Protein AF-A0A7R9MSM3-F1 (afdb_monomer)

Foldseek 3Di:
DCLADQVNLQVVLVCCLVPPVVCNQVSLVVHDRYDLVVSLVVCVVSLNLVSSLSSCVSVVVLLSNLVSCCPRVVDLVVLVVSCVVNLELNSLQVSLVSCLVVLVLLSSLVSNLSSLDCPCLVSSLVSCVVVVVLVSNLVSLVSNCVVDQDQVSLQSNLLSCLSVVVVVVNLVSLVDDHSYPLVVSLVVCVVVVSLVSNLSSCVSVVVVVVNVVSCVSVVPDD

Nearest PDB structures (foldseek):
  6sct-assembly1_B  TM=9.648E-01  e=1.043E-17  Sus scrofa
  6yai-assembly1_L  TM=9.436E-01  e=1.843E-17  Sus scrofa
  6yai-assembly1_B  TM=9.418E-01  e=3.308E-16  Sus scrofa
  3iyv-assembly1_A  TM=7.589E-01  e=9.454E-16  Bos taurus
  4g2v-assembly1_A  TM=3.357E-01  e=1.657E-02  Mus musculus

Organism: NCBI:txid334625

pLDDT: mean 88.21, std 7.02, range [46.53, 94.81]

Radius of gyration: 25.52 Å; Cα contacts (8 Å, |Δi|>4): 274; chains: 1; bounding box: 57×22×84 Å

Sequence (222 aa):
VFSDHRNLQNLLILTAIKADRTRVMEYINRLDNYDAPDIANIAIGSELFEEAFAIFKKFEVNTSAIQVLIEHIKNLDRAYEFAERCNEPAVWSQLAKAQLSDNLVKESIDSFIKAGDPSAYMDVVATSHKTGSWEDLVRYLQMARKKAREAYIESELIYAYAKTNRYADLEEFISNPNHADISKIGDRCFDNGLYEPARILYNNVANYGRLAITLVHLTEFQ

Secondary structure (DSSP, 8-state):
-GGG-HHHHHHHHHHHHHH-GGGHHHHHHH--SS-HHHHHHHHHHTT-HHHHHHHHHHTT-HHHHHHHIIIII--HHHHHHHHHHH--HHHHHHHHHHHHHTT-HHHHHHHHHHHT--TTHHHHHHHHHHHT-HHHHHHHHHHHHHH---HHHHHHHHHHHHHTT-HHHHHHHHHS-----HHHHHHHHHHTT-HHHHHHHHHHHT-HHHHHHHHHHHT---

Mean predicted aligned error: 7.42 Å

InterPro domains:
  IPR000547 Clathrin, heavy chain/VPS, 7-fold repeat [PS50236] (1-108)
  IPR000547 Clathrin, heavy chain/VPS, 7-fold repeat [PS50236] (112-222)
  IPR000547 Clathrin, heavy chain/VPS, 7-fold repeat [SM00299] (1-108)
  IPR000547 Clathrin, heavy chain/VPS, 7-fold repeat [SM00299] (112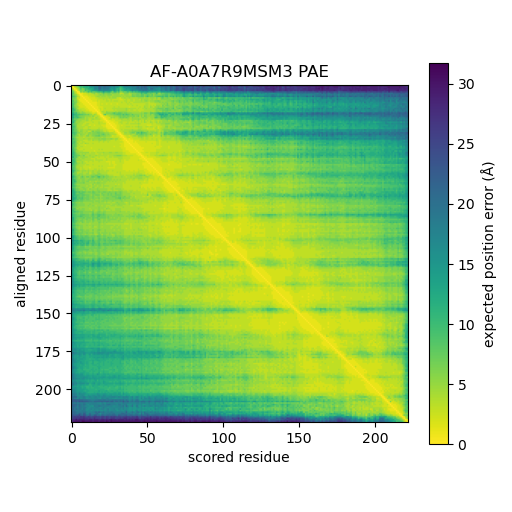-222)
  IPR011990 Tetratricopeptide-like helical domain superfamily [G3DSA:1.25.40.10] (22-167)
  IPR011990 Tetratricopeptide-like helical domain superfamily [G3DSA:1.25.40.10] (168-222)
  IPR016024 Armadillo-type fold [SSF48371] (21-164)
  IPR016024 Armadillo-type fold [SSF48371] (167-222)
  IPR055358 Clathrin heavy-chain repeat [PF00637] (4-102)
  IPR055358 Clathrin heavy-chain repeat [PF00637] (113-221)

Structure (mmCIF, N/CA/C/O backbone):
data_AF-A0A7R9MSM3-F1
#
_entry.id   AF-A0A7R9MSM3-F1
#
loop_
_atom_site.group_PDB
_atom_site.id
_atom_site.type_symbol
_atom_site.label_atom_id
_atom_site.label_alt_id
_atom_site.label_comp_id
_atom_site.label_asym_id
_atom_site.label_entity_id
_atom_site.label_seq_id
_atom_site.pdbx_PDB_ins_code
_atom_site.Cartn_x
_atom_site.Cartn_y
_atom_site.Cartn_z
_atom_site.occupancy
_atom_site.B_iso_or_equiv
_atom_site.auth_seq_id
_atom_site.auth_comp_id
_atom_site.auth_asym_id
_atom_site.auth_atom_id
_atom_site.pdbx_PDB_model_num
ATOM 1 N N . VAL A 1 1 ? -15.366 -0.005 45.409 1.00 53.34 1 VAL A N 1
ATOM 2 C CA . VAL A 1 1 ? -15.631 -1.455 45.599 1.00 53.34 1 VAL A CA 1
ATOM 3 C C . VAL A 1 1 ? -16.304 -2.083 44.377 1.00 53.34 1 VAL A C 1
ATOM 5 O O . VAL A 1 1 ? -15.687 -2.945 43.782 1.00 53.34 1 VAL A O 1
ATOM 8 N N . PHE A 1 2 ? -17.495 -1.654 43.917 1.00 51.81 2 PHE A N 1
ATOM 9 C CA . PHE A 1 2 ? -18.060 -2.139 42.629 1.00 51.81 2 PHE A CA 1
ATOM 10 C C . PHE A 1 2 ? -17.289 -1.644 41.392 1.00 51.81 2 PHE A C 1
ATOM 12 O O . PHE A 1 2 ? -17.166 -2.353 40.399 1.00 51.81 2 PHE A O 1
ATOM 19 N N . SER A 1 3 ? -16.742 -0.434 41.480 1.00 55.50 3 SER A N 1
ATOM 20 C CA . SER A 1 3 ? -15.938 0.238 40.455 1.00 55.50 3 SER A CA 1
ATOM 21 C C . SER A 1 3 ? -14.575 -0.408 40.187 1.00 55.50 3 SER A C 1
ATOM 23 O O . SER A 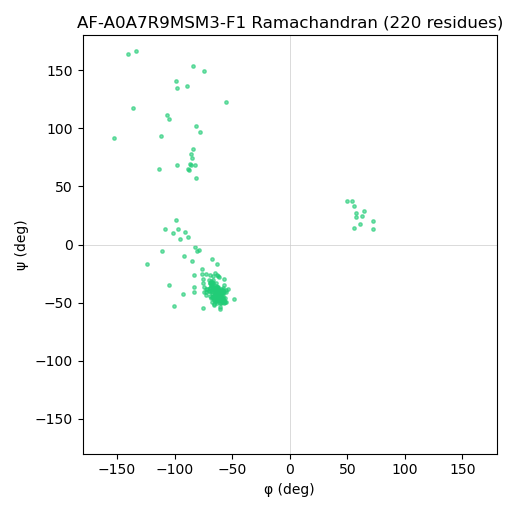1 3 ? -13.954 -0.084 39.185 1.00 55.50 3 SER A O 1
ATOM 25 N N . ASP A 1 4 ? -14.114 -1.336 41.030 1.00 60.72 4 ASP A N 1
ATOM 26 C CA . ASP A 1 4 ? -12.718 -1.803 41.000 1.00 60.72 4 ASP A CA 1
ATOM 27 C C . ASP A 1 4 ? -12.575 -3.254 40.509 1.00 60.72 4 ASP A C 1
ATOM 29 O O . ASP A 1 4 ? -11.462 -3.742 40.322 1.00 60.72 4 ASP A O 1
ATOM 33 N N . HIS A 1 5 ? -13.688 -3.963 40.280 1.00 76.31 5 HIS A N 1
ATOM 34 C CA . HIS A 1 5 ? -13.669 -5.379 39.913 1.00 76.31 5 HIS A CA 1
ATOM 35 C C . HIS A 1 5 ? -13.960 -5.611 38.429 1.00 76.31 5 HIS A C 1
ATOM 37 O O . HIS A 1 5 ? -15.112 -5.568 37.990 1.00 76.31 5 HIS A O 1
ATOM 43 N N . ARG A 1 6 ? -12.908 -5.985 37.693 1.00 80.56 6 ARG A N 1
ATOM 44 C CA . ARG A 1 6 ? -12.934 -6.293 36.255 1.00 80.56 6 ARG A CA 1
ATOM 45 C C . ARG A 1 6 ? -14.044 -7.247 35.831 1.00 80.56 6 ARG A C 1
ATOM 47 O O . ARG A 1 6 ? -14.799 -6.958 34.910 1.00 80.56 6 ARG A O 1
ATOM 54 N N . ASN A 1 7 ? -14.221 -8.344 36.562 1.00 83.50 7 ASN A N 1
ATOM 55 C CA . ASN A 1 7 ? -15.234 -9.346 36.227 1.00 83.50 7 ASN A CA 1
ATOM 56 C C . ASN A 1 7 ? -16.667 -8.803 36.321 1.00 83.50 7 ASN A C 1
ATOM 58 O O . ASN A 1 7 ? -17.508 -9.183 35.513 1.00 83.50 7 ASN A O 1
ATOM 62 N N . LEU A 1 8 ? -16.952 -7.909 37.276 1.00 82.94 8 LEU A N 1
ATOM 63 C CA . LEU A 1 8 ? -18.285 -7.320 37.432 1.00 82.94 8 LEU A CA 1
ATOM 64 C C . LEU A 1 8 ? -18.579 -6.306 36.322 1.00 82.94 8 LEU A C 1
ATOM 66 O O . LEU A 1 8 ? -19.694 -6.289 35.803 1.00 82.94 8 LEU A O 1
ATOM 70 N N . GLN A 1 9 ? -17.580 -5.513 35.919 1.00 81.56 9 GLN A N 1
ATOM 71 C CA . GLN A 1 9 ? -17.713 -4.594 34.784 1.00 81.56 9 GLN A CA 1
ATOM 72 C C . GLN A 1 9 ? -17.914 -5.354 33.470 1.00 81.56 9 GLN A C 1
ATOM 74 O O . GLN A 1 9 ? -18.831 -5.026 32.718 1.00 81.56 9 GLN A O 1
ATOM 79 N N . ASN A 1 10 ? -17.142 -6.426 33.246 1.00 85.25 10 ASN A N 1
ATOM 80 C CA . ASN A 1 10 ? -17.336 -7.319 32.104 1.00 85.25 10 ASN A CA 1
ATOM 81 C C . ASN A 1 10 ? -18.773 -7.851 32.070 1.00 85.25 10 ASN A C 1
ATOM 83 O O . ASN A 1 10 ? -19.446 -7.765 31.048 1.00 85.25 10 ASN A O 1
ATOM 87 N N . LEU A 1 11 ? -19.276 -8.360 33.197 1.00 86.38 11 LEU A N 1
ATOM 88 C CA . LEU A 1 11 ? -20.614 -8.944 33.263 1.00 86.38 11 LEU A CA 1
ATOM 89 C C . LEU A 1 11 ? -21.715 -7.911 32.988 1.00 86.38 11 LEU A C 1
ATOM 91 O O . LEU A 1 11 ? -22.695 -8.234 32.316 1.00 86.38 11 LEU A O 1
ATOM 95 N N . LEU A 1 12 ? -21.546 -6.672 33.462 1.00 85.62 12 LEU A N 1
ATOM 96 C CA . LEU A 1 12 ? -22.484 -5.578 33.210 1.00 85.62 12 LEU A CA 1
ATOM 97 C C . LEU A 1 12 ? -22.568 -5.253 31.713 1.00 85.62 12 LEU A C 1
ATOM 99 O O . LEU A 1 12 ? -23.667 -5.205 31.160 1.00 85.62 12 LEU A O 1
ATOM 103 N N . ILE A 1 13 ? -21.416 -5.095 31.053 1.00 84.56 13 ILE A N 1
ATOM 104 C CA . ILE A 1 13 ? -21.354 -4.793 29.618 1.00 84.56 13 ILE A CA 1
ATOM 105 C C . ILE A 1 13 ? -21.917 -5.964 28.806 1.00 84.56 13 ILE A C 1
ATOM 107 O O . ILE A 1 13 ? -22.754 -5.757 27.935 1.00 84.56 13 ILE A O 1
ATOM 111 N N . LEU A 1 14 ? -21.545 -7.205 29.131 1.00 86.69 14 LEU A N 1
ATOM 112 C CA . LEU A 1 14 ? -22.055 -8.399 28.445 1.00 86.69 14 LEU A CA 1
ATOM 113 C C . LEU A 1 14 ? -23.571 -8.563 28.593 1.00 86.69 14 LEU A C 1
ATOM 115 O O . LEU A 1 14 ? -24.253 -8.964 27.648 1.00 86.69 14 LEU A O 1
ATOM 119 N N . THR A 1 15 ? -24.107 -8.249 29.771 1.00 86.25 15 THR A N 1
ATOM 120 C CA . THR A 1 15 ? -25.554 -8.277 30.011 1.00 86.25 15 THR A CA 1
ATOM 121 C C . THR A 1 15 ? -26.246 -7.184 29.205 1.00 86.25 15 THR A C 1
ATOM 123 O O . THR A 1 15 ? -27.266 -7.459 28.579 1.00 86.25 15 THR A O 1
ATOM 126 N N . ALA A 1 16 ? -25.672 -5.979 29.151 1.00 86.44 16 ALA A N 1
ATOM 127 C CA . ALA A 1 16 ? -26.192 -4.891 28.330 1.00 86.44 16 ALA A CA 1
ATOM 128 C C . ALA A 1 16 ? -26.185 -5.252 26.835 1.00 86.44 16 ALA A C 1
ATOM 130 O O . ALA A 1 16 ? -27.210 -5.111 26.182 1.00 86.44 16 ALA A O 1
ATOM 131 N N . ILE A 1 17 ? -25.101 -5.835 26.311 1.00 86.75 17 ILE A N 1
ATOM 132 C CA . ILE A 1 17 ? -25.017 -6.282 24.907 1.00 86.75 17 ILE A CA 1
ATOM 133 C C . ILE A 1 17 ? -26.165 -7.242 24.551 1.00 86.75 17 ILE A C 1
ATOM 135 O O . ILE A 1 17 ? -26.740 -7.152 23.464 1.00 86.75 17 ILE A O 1
ATOM 139 N N . LYS A 1 18 ? -26.531 -8.143 25.473 1.00 84.88 18 LYS A N 1
ATOM 140 C CA . LYS A 1 18 ? -27.599 -9.131 25.256 1.00 84.88 18 LYS A CA 1
ATOM 141 C C . LYS A 1 18 ? -29.011 -8.599 25.511 1.00 84.88 18 LYS A C 1
ATOM 143 O O . LYS A 1 18 ? -29.932 -9.031 24.824 1.00 84.88 18 LYS A O 1
ATOM 148 N N . ALA A 1 19 ? -29.197 -7.734 26.506 1.00 84.75 19 ALA A N 1
ATOM 149 C CA . ALA A 1 19 ? -30.520 -7.334 26.992 1.00 84.75 19 ALA A CA 1
ATOM 150 C C . ALA A 1 19 ? -30.948 -5.924 26.555 1.00 84.75 19 ALA A C 1
ATOM 152 O O . ALA A 1 19 ? -32.132 -5.702 26.319 1.00 84.75 19 ALA A O 1
ATOM 153 N N . ASP A 1 20 ? -30.013 -4.976 26.452 1.00 84.00 20 ASP A N 1
ATOM 154 C CA . ASP A 1 20 ? -30.289 -3.580 26.103 1.00 84.00 20 ASP A CA 1
ATOM 155 C C . ASP A 1 20 ? -29.080 -2.927 25.410 1.00 84.00 20 ASP A C 1
ATOM 157 O O . ASP A 1 20 ? -28.198 -2.335 26.043 1.00 84.00 20 ASP A O 1
ATOM 161 N N . ARG A 1 21 ? -29.073 -3.013 24.074 1.00 84.56 21 ARG A N 1
ATOM 162 C CA . ARG A 1 21 ? -27.999 -2.492 23.214 1.00 84.56 21 ARG A CA 1
ATOM 163 C C . ARG A 1 21 ? -27.808 -0.977 23.342 1.00 84.56 21 ARG A C 1
ATOM 165 O O . ARG A 1 21 ? -26.696 -0.494 23.180 1.00 84.56 21 ARG A O 1
ATOM 172 N N . THR A 1 22 ? -28.854 -0.223 23.689 1.00 84.81 22 THR A N 1
ATOM 173 C CA . THR A 1 22 ? -28.805 1.252 23.710 1.00 84.81 22 THR A CA 1
ATOM 174 C C . THR A 1 22 ? -27.910 1.810 24.817 1.00 84.81 22 THR A C 1
ATOM 176 O O . THR A 1 22 ? -27.351 2.897 24.682 1.00 84.81 22 THR A O 1
ATOM 179 N N . ARG A 1 23 ? -27.738 1.055 25.908 1.00 84.44 23 ARG A N 1
ATOM 180 C CA . ARG A 1 23 ? -26.944 1.466 27.077 1.00 84.44 23 ARG A CA 1
ATOM 181 C C . ARG A 1 23 ? -25.488 1.021 27.010 1.00 84.44 23 ARG A C 1
ATOM 183 O O . ARG A 1 23 ? -24.684 1.466 27.825 1.00 84.44 23 ARG A O 1
ATOM 190 N N . VAL A 1 24 ? -25.134 0.160 26.054 1.00 85.19 24 VAL A N 1
ATOM 191 C CA . VAL A 1 24 ? -23.782 -0.409 25.933 1.00 85.19 24 VAL A CA 1
ATOM 192 C C . VAL A 1 24 ? -22.745 0.703 25.779 1.00 85.19 24 VAL A C 1
ATOM 194 O O . VAL A 1 24 ? -21.747 0.707 26.499 1.00 85.19 24 VAL A O 1
ATOM 197 N N . MET A 1 25 ? -23.025 1.701 24.939 1.00 85.50 25 MET A N 1
ATOM 198 C CA . MET A 1 25 ? -22.139 2.848 24.741 1.00 85.50 25 MET A CA 1
ATOM 199 C C . MET A 1 25 ? -21.958 3.694 26.014 1.00 85.50 25 MET A C 1
ATOM 201 O O . MET A 1 25 ? -20.854 4.150 26.311 1.00 85.50 25 MET A O 1
ATOM 205 N N . GLU A 1 26 ? -23.018 3.885 26.810 1.00 87.31 26 GLU A N 1
ATOM 206 C CA . GLU A 1 26 ? -22.917 4.592 28.095 1.00 87.31 26 GLU A CA 1
ATOM 207 C C . GLU A 1 26 ? -22.002 3.829 29.062 1.00 87.31 26 GLU A C 1
ATOM 209 O O . GLU A 1 26 ? -21.122 4.423 29.689 1.00 87.31 26 GLU A O 1
ATOM 214 N N . TYR A 1 27 ? -22.166 2.506 29.148 1.00 85.00 27 TYR A N 1
ATOM 215 C CA . TYR A 1 27 ? -21.331 1.665 30.001 1.00 85.00 27 TYR A CA 1
ATOM 216 C C . TYR A 1 27 ? -19.870 1.652 29.550 1.00 85.00 27 TYR A C 1
ATOM 218 O O . TYR A 1 27 ? -18.991 1.797 30.393 1.00 85.00 27 TYR A O 1
ATOM 226 N N . ILE A 1 28 ? -19.595 1.572 28.247 1.00 86.31 28 ILE A N 1
ATOM 227 C CA . ILE A 1 28 ? -18.234 1.645 27.688 1.00 86.31 28 ILE A CA 1
ATOM 228 C C . ILE A 1 28 ? -17.545 2.960 28.055 1.00 86.31 28 ILE A C 1
ATOM 230 O O . ILE A 1 28 ? -16.366 2.966 28.418 1.00 86.31 28 ILE A O 1
ATOM 234 N N . ASN A 1 29 ? -18.278 4.073 27.991 1.00 85.94 29 ASN A N 1
ATOM 235 C CA . ASN A 1 29 ? -17.739 5.387 28.322 1.00 85.94 29 ASN A CA 1
ATOM 236 C C . ASN A 1 29 ? -17.465 5.537 29.822 1.00 85.94 29 ASN A C 1
ATOM 238 O O . ASN A 1 29 ? -16.440 6.108 30.188 1.00 85.94 29 ASN A O 1
ATOM 242 N N . ARG A 1 30 ? -18.351 5.018 30.682 1.00 85.81 30 ARG A N 1
ATOM 243 C CA . ARG A 1 30 ? -18.269 5.177 32.146 1.00 85.81 30 ARG A CA 1
ATOM 244 C C . ARG A 1 30 ? -17.350 4.179 32.846 1.00 85.81 30 ARG A C 1
ATOM 246 O O . ARG A 1 30 ? -16.904 4.463 33.952 1.00 85.81 30 ARG A O 1
ATOM 253 N N . LEU A 1 31 ? -17.148 3.002 32.266 1.00 85.62 31 LEU A N 1
ATOM 254 C CA . LEU A 1 31 ? -16.344 1.929 32.844 1.00 85.62 31 LEU A CA 1
ATOM 255 C C . LEU A 1 31 ? -14.942 1.948 32.229 1.00 85.62 31 LEU A C 1
ATOM 257 O O . LEU A 1 31 ? -14.801 2.174 31.030 1.00 85.62 31 LEU A O 1
ATOM 261 N N . ASP A 1 32 ? -13.916 1.703 33.041 1.00 81.38 32 ASP A N 1
ATOM 262 C CA . ASP A 1 32 ? -12.505 1.752 32.612 1.00 81.38 32 ASP A CA 1
ATOM 263 C C . ASP A 1 32 ? -11.752 0.447 32.895 1.00 81.38 32 ASP A C 1
ATOM 265 O O . ASP A 1 32 ? -10.680 0.210 32.347 1.00 81.38 32 ASP A O 1
ATOM 269 N N . ASN A 1 33 ? -12.293 -0.416 33.755 1.00 83.38 33 ASN A N 1
ATOM 270 C CA . ASN A 1 33 ? -11.599 -1.595 34.255 1.00 83.38 33 ASN A CA 1
ATOM 271 C C . ASN A 1 33 ? -12.297 -2.854 33.742 1.00 83.38 33 ASN A C 1
ATOM 273 O O . ASN A 1 33 ? -12.889 -3.598 34.514 1.00 83.38 33 ASN A O 1
ATOM 277 N N . TYR A 1 34 ? -12.271 -3.065 32.429 1.00 84.50 34 TYR A N 1
ATOM 278 C CA . TYR A 1 34 ? -12.828 -4.244 31.771 1.00 84.50 34 TYR A CA 1
ATOM 279 C C . TYR A 1 34 ? -11.847 -4.819 30.747 1.00 84.50 34 TYR A C 1
ATOM 281 O O . TYR A 1 34 ? -10.842 -4.199 30.404 1.00 84.50 34 TYR A O 1
ATOM 289 N N . ASP A 1 35 ? -12.118 -6.036 30.283 1.00 85.25 35 ASP A N 1
ATOM 290 C CA . ASP A 1 35 ? -11.302 -6.676 29.251 1.00 85.25 35 ASP A CA 1
ATOM 291 C C . ASP A 1 35 ? -11.635 -6.125 27.859 1.00 85.25 35 ASP A C 1
ATOM 293 O O . ASP A 1 35 ? -12.622 -6.526 27.243 1.00 85.25 35 ASP A O 1
ATOM 297 N N . ALA A 1 36 ? -10.852 -5.153 27.390 1.00 85.44 36 ALA A N 1
ATOM 298 C CA . ALA A 1 36 ? -11.153 -4.439 26.156 1.00 85.44 36 ALA A CA 1
ATOM 299 C C . ALA A 1 36 ? -11.134 -5.329 24.898 1.00 85.44 36 ALA A C 1
ATOM 301 O O . ALA A 1 36 ? -12.137 -5.307 24.183 1.00 85.44 36 ALA A O 1
ATOM 302 N N . PRO A 1 37 ? -10.090 -6.141 24.623 1.00 87.19 37 PRO A N 1
ATOM 303 C CA . PRO A 1 37 ? -10.097 -7.040 23.468 1.00 87.19 37 PRO A CA 1
ATOM 304 C C . PRO A 1 37 ? -11.266 -8.031 23.472 1.00 87.19 37 PRO A C 1
ATOM 306 O O . PRO A 1 37 ? -11.949 -8.175 22.458 1.00 87.19 37 PRO A O 1
ATOM 309 N N . ASP A 1 38 ? -11.542 -8.677 24.608 1.00 89.00 38 ASP A N 1
ATOM 310 C CA . ASP A 1 38 ? -12.600 -9.688 24.690 1.00 89.00 38 ASP A CA 1
ATOM 311 C C . ASP A 1 38 ? -13.992 -9.074 24.507 1.00 89.00 38 ASP A C 1
ATOM 313 O O . ASP A 1 38 ? -14.811 -9.583 23.737 1.00 89.00 38 ASP A O 1
ATOM 317 N N . ILE A 1 39 ? -14.268 -7.950 25.174 1.00 88.38 39 ILE A N 1
ATOM 318 C CA . ILE A 1 39 ? -15.568 -7.279 25.070 1.00 88.38 39 ILE A CA 1
ATOM 319 C C . ILE A 1 39 ? -15.769 -6.688 23.679 1.00 88.38 39 ILE A C 1
ATOM 321 O O . ILE A 1 39 ? -16.870 -6.797 23.140 1.00 88.38 39 ILE A O 1
ATOM 325 N N . ALA A 1 40 ? -14.731 -6.106 23.075 1.00 89.06 40 ALA A N 1
ATOM 326 C CA . ALA A 1 40 ? -14.822 -5.578 21.721 1.00 89.06 40 ALA A CA 1
ATOM 327 C C . ALA A 1 40 ? -15.110 -6.689 20.700 1.00 89.06 40 ALA A C 1
ATOM 329 O O . ALA A 1 40 ? -15.990 -6.522 19.860 1.00 89.06 40 ALA A O 1
ATOM 330 N N . ASN A 1 41 ? -14.468 -7.857 20.815 1.00 88.88 41 ASN A N 1
ATOM 331 C CA . ASN A 1 41 ? -14.761 -9.011 19.956 1.00 88.88 41 ASN A CA 1
ATOM 332 C C . ASN A 1 41 ? -16.207 -9.509 20.116 1.00 88.88 41 ASN A C 1
ATOM 334 O O . ASN A 1 41 ? -16.869 -9.853 19.135 1.00 88.88 41 ASN A O 1
ATOM 338 N N . ILE A 1 42 ? -16.734 -9.511 21.343 1.00 89.50 42 ILE A N 1
ATOM 339 C CA . ILE A 1 42 ? -18.133 -9.880 21.602 1.00 89.50 42 ILE A CA 1
ATOM 340 C C . ILE A 1 42 ? -19.099 -8.823 21.047 1.00 89.50 42 ILE A C 1
ATOM 342 O O . ILE A 1 42 ? -20.154 -9.179 20.513 1.00 89.50 42 ILE A O 1
ATOM 346 N N . ALA A 1 43 ? -18.743 -7.539 21.137 1.00 88.62 43 ALA A N 1
ATOM 347 C CA . ALA A 1 43 ? -19.506 -6.445 20.546 1.00 88.62 43 ALA A CA 1
ATOM 348 C C . ALA A 1 43 ? -19.550 -6.565 19.012 1.00 88.62 43 ALA A C 1
ATOM 350 O O . ALA A 1 43 ? -20.638 -6.510 18.443 1.00 88.62 43 ALA A O 1
ATOM 351 N N . ILE A 1 44 ? -18.420 -6.863 18.359 1.00 89.69 44 ILE A N 1
ATOM 352 C CA . ILE A 1 44 ? -18.353 -7.163 16.916 1.00 89.69 44 ILE A CA 1
ATOM 353 C C . ILE A 1 44 ? -19.278 -8.329 16.557 1.00 89.69 44 ILE A C 1
ATOM 355 O O . ILE A 1 44 ? -20.100 -8.205 15.651 1.00 89.69 44 ILE A O 1
ATOM 359 N N . GLY A 1 45 ? -19.200 -9.443 17.293 1.00 89.00 45 GLY A N 1
ATOM 360 C CA . GLY A 1 45 ? -20.068 -10.607 17.073 1.00 89.00 45 GLY A CA 1
ATOM 361 C C . GLY A 1 45 ? -21.559 -10.331 17.307 1.00 89.00 45 GLY A C 1
ATOM 362 O O . GLY A 1 45 ? -22.404 -11.097 16.853 1.00 89.00 45 GLY A O 1
ATOM 363 N N . SER A 1 46 ? -21.884 -9.236 17.996 1.00 88.81 46 SER A N 1
ATOM 364 C CA . SER A 1 46 ? -23.252 -8.774 18.254 1.00 88.81 46 SER A CA 1
ATOM 365 C C . SER A 1 46 ? -23.685 -7.622 17.334 1.00 88.81 46 SER A C 1
ATOM 367 O O . SER A 1 46 ? -24.735 -7.028 17.583 1.00 88.81 46 SER A O 1
ATOM 369 N N . GLU A 1 47 ? -22.894 -7.313 16.297 1.00 88.94 47 GLU A N 1
ATOM 370 C CA . GLU A 1 47 ? -23.101 -6.218 15.331 1.00 88.94 47 GLU A CA 1
ATOM 371 C C . GLU A 1 47 ? -23.063 -4.804 15.952 1.00 88.94 47 GLU A C 1
ATOM 373 O O . GLU A 1 47 ? -23.616 -3.850 15.409 1.00 88.94 47 GLU A O 1
ATOM 378 N N . LEU A 1 48 ? -22.390 -4.653 17.097 1.00 90.25 48 LEU A N 1
ATOM 379 C CA . LEU A 1 48 ? -22.181 -3.387 17.811 1.00 90.25 48 LEU A CA 1
ATOM 380 C C . LEU A 1 48 ? -20.796 -2.810 17.476 1.00 90.25 48 LEU A C 1
ATOM 382 O O . LEU A 1 48 ? -19.864 -2.830 18.285 1.00 90.25 48 LEU A O 1
ATOM 386 N N . PHE A 1 49 ? -20.627 -2.371 16.227 1.00 90.88 49 PHE A N 1
ATOM 387 C CA . PHE A 1 49 ? -19.318 -1.974 15.694 1.00 90.88 49 PHE A CA 1
ATOM 388 C C . PHE A 1 49 ? -18.831 -0.614 16.209 1.00 90.88 49 PHE A C 1
ATOM 390 O O . PHE A 1 49 ? -17.631 -0.433 16.407 1.00 90.88 49 PHE A O 1
ATOM 397 N N . GLU A 1 50 ? -19.739 0.334 16.455 1.00 89.56 50 GLU A N 1
ATOM 398 C CA . GLU A 1 50 ? -19.389 1.651 17.009 1.00 89.56 50 GLU A CA 1
ATOM 399 C C . GLU A 1 50 ? -18.889 1.527 18.449 1.00 89.56 50 GLU A C 1
ATOM 401 O O . GLU A 1 50 ? -17.895 2.145 18.832 1.00 89.56 50 GLU A O 1
ATOM 406 N N . GLU A 1 51 ? -19.540 0.668 19.228 1.00 90.31 51 GLU A N 1
ATOM 407 C CA . GLU A 1 51 ? -19.151 0.307 20.582 1.00 90.31 51 GLU A CA 1
ATOM 408 C C . GLU A 1 51 ? -17.787 -0.388 20.596 1.00 90.31 51 GLU A C 1
ATOM 410 O O . GLU A 1 51 ? -16.906 0.004 21.362 1.00 90.31 51 GLU A O 1
ATOM 415 N N . ALA A 1 52 ? -17.577 -1.373 19.716 1.00 91.00 52 ALA A N 1
ATOM 416 C CA . ALA A 1 52 ? -16.290 -2.051 19.578 1.00 91.00 52 ALA A CA 1
ATOM 417 C C . ALA A 1 52 ? -15.162 -1.074 19.206 1.00 91.00 52 ALA A C 1
ATOM 419 O O . ALA A 1 52 ? -14.090 -1.097 19.813 1.00 91.00 52 ALA A O 1
ATOM 420 N N . PHE A 1 53 ? -15.414 -0.170 18.256 1.00 91.31 53 PHE A N 1
ATOM 421 C CA . PHE A 1 53 ? -14.464 0.872 17.877 1.00 91.31 53 PHE A CA 1
ATOM 422 C C . PHE A 1 53 ? -14.145 1.810 19.049 1.00 91.31 53 PHE A C 1
ATOM 424 O O . PHE A 1 53 ? -12.979 2.122 19.294 1.00 91.31 53 PHE A O 1
ATOM 431 N N . ALA A 1 54 ? -15.162 2.242 19.799 1.00 89.62 54 ALA A N 1
ATOM 432 C CA . ALA A 1 54 ? -14.982 3.103 20.962 1.00 89.62 54 ALA A CA 1
ATOM 433 C C . ALA A 1 54 ? -14.148 2.427 22.056 1.00 89.62 54 ALA A C 1
ATOM 435 O O . ALA A 1 54 ? -13.282 3.080 22.639 1.00 89.62 54 ALA A O 1
ATOM 436 N N . ILE A 1 55 ? -14.354 1.124 22.284 1.00 89.69 55 ILE A N 1
ATOM 437 C CA . ILE A 1 55 ? -13.530 0.321 23.193 1.00 89.69 55 ILE A CA 1
ATOM 438 C C . ILE A 1 55 ? -12.074 0.319 22.722 1.00 89.69 55 ILE A C 1
ATOM 440 O O . ILE A 1 55 ? -11.194 0.731 23.474 1.00 89.69 55 ILE A O 1
ATOM 444 N N . PHE A 1 56 ? -11.793 -0.086 21.479 1.00 90.81 56 PHE A N 1
ATOM 445 C CA . PHE A 1 56 ? -10.408 -0.159 21.002 1.00 90.81 56 PHE A CA 1
ATOM 446 C C . PHE A 1 56 ? -9.706 1.199 21.021 1.00 90.81 56 PHE A C 1
ATOM 448 O O . PHE A 1 56 ? -8.553 1.286 21.439 1.00 90.81 56 PHE A O 1
ATOM 455 N N . LYS A 1 57 ? -10.419 2.267 20.647 1.00 89.38 57 LYS A N 1
ATOM 456 C CA . LYS A 1 57 ? -9.911 3.638 20.724 1.00 89.38 57 LYS A CA 1
ATOM 457 C C . LYS A 1 57 ? -9.593 4.053 22.162 1.00 89.38 57 LYS A C 1
ATOM 459 O O . LYS A 1 57 ? -8.592 4.722 22.390 1.00 89.38 57 LYS A O 1
ATOM 464 N N . LYS A 1 58 ? -10.437 3.682 23.128 1.00 88.12 58 LYS A N 1
ATOM 465 C CA . LYS A 1 58 ? -10.260 4.033 24.545 1.00 88.12 58 LYS A CA 1
ATOM 466 C C . LYS A 1 58 ? -9.044 3.349 25.172 1.00 88.12 58 LYS A C 1
ATOM 468 O O . LYS A 1 58 ? -8.401 3.939 26.030 1.00 88.12 58 LYS A O 1
ATOM 473 N N . PHE A 1 59 ? -8.728 2.135 24.731 1.00 87.06 59 PHE A N 1
ATOM 474 C CA . PHE A 1 59 ? -7.584 1.355 25.214 1.00 87.06 59 PHE A CA 1
ATOM 475 C C . PHE A 1 59 ? -6.340 1.480 24.320 1.00 87.06 59 PHE A C 1
ATOM 477 O O . PHE A 1 59 ? -5.411 0.691 24.467 1.00 87.06 59 PHE A O 1
ATOM 484 N N . GLU A 1 60 ? -6.327 2.447 23.396 1.00 87.12 60 GLU A N 1
ATOM 485 C CA . GLU A 1 60 ? -5.199 2.738 22.494 1.00 87.12 60 GLU A CA 1
ATOM 486 C C . GLU A 1 60 ? -4.760 1.538 21.627 1.00 87.12 60 GLU A C 1
ATOM 488 O O . GLU A 1 60 ? -3.641 1.481 21.122 1.00 87.12 60 GLU A O 1
ATOM 493 N N . VAL A 1 61 ? -5.659 0.575 21.390 1.00 89.38 61 VAL A N 1
ATOM 494 C CA . VAL A 1 61 ? -5.410 -0.572 20.504 1.00 89.38 61 VAL A CA 1
ATOM 495 C C . VAL A 1 61 ? -5.752 -0.168 19.067 1.00 89.38 61 VAL A C 1
ATOM 497 O O . VAL A 1 61 ? -6.749 -0.601 18.482 1.00 89.38 61 VAL A O 1
ATOM 500 N N . ASN A 1 62 ? -4.934 0.722 18.504 1.00 90.62 62 ASN A N 1
ATOM 501 C CA . ASN A 1 62 ? -5.233 1.422 17.251 1.00 90.62 62 ASN A CA 1
ATOM 502 C C . ASN A 1 62 ? -5.332 0.491 16.028 1.00 90.62 62 ASN A C 1
ATOM 504 O O . ASN A 1 62 ? -6.150 0.731 15.140 1.00 90.62 62 ASN A O 1
ATOM 508 N N . THR A 1 63 ? -4.557 -0.596 15.991 1.00 90.44 63 THR A N 1
ATOM 509 C CA . THR A 1 63 ? -4.601 -1.599 14.911 1.00 90.44 63 THR A CA 1
ATOM 510 C C . THR A 1 63 ? -5.939 -2.339 14.867 1.00 90.44 63 THR A C 1
ATOM 512 O O . THR A 1 63 ? -6.557 -2.455 13.814 1.00 90.44 63 THR A O 1
ATOM 515 N N . SER A 1 64 ? -6.454 -2.783 16.014 1.00 91.25 64 SER A N 1
ATOM 516 C CA . SER A 1 64 ? -7.790 -3.385 16.082 1.00 91.25 64 SER A CA 1
ATOM 517 C C . SER A 1 64 ? -8.887 -2.353 15.807 1.00 91.25 64 SER A C 1
ATOM 519 O O . SER A 1 64 ? -9.862 -2.662 15.126 1.00 91.25 64 SER A O 1
ATOM 521 N N . ALA A 1 65 ? -8.721 -1.111 16.278 1.00 91.12 65 ALA A N 1
ATOM 522 C CA . ALA A 1 65 ? -9.690 -0.042 16.046 1.00 91.12 65 ALA A CA 1
ATOM 523 C C . ALA A 1 65 ? -9.889 0.243 14.548 1.00 91.12 65 ALA A C 1
ATOM 525 O O . ALA A 1 65 ? -11.026 0.301 14.075 1.00 91.12 65 ALA A O 1
ATOM 526 N N . ILE A 1 66 ? -8.799 0.399 13.787 1.00 92.62 66 ILE A N 1
ATOM 527 C CA . ILE A 1 66 ? -8.913 0.673 12.353 1.00 92.62 66 ILE A CA 1
ATOM 528 C C . ILE A 1 66 ? -9.438 -0.537 11.577 1.00 92.62 66 ILE A C 1
ATOM 530 O O . ILE A 1 66 ? -10.211 -0.360 10.638 1.00 92.62 66 ILE A O 1
ATOM 534 N N . GLN A 1 67 ? -9.112 -1.758 12.007 1.00 91.75 67 GLN A N 1
ATOM 535 C CA . GLN A 1 67 ? -9.660 -2.970 11.404 1.00 91.75 67 GLN A CA 1
ATOM 536 C C . GLN A 1 67 ? -11.193 -3.008 11.500 1.00 91.75 67 GLN A C 1
ATOM 538 O O . GLN A 1 67 ? -11.855 -3.314 10.511 1.00 91.75 67 GLN A O 1
ATOM 543 N N . VAL A 1 68 ? -11.776 -2.594 12.633 1.00 91.56 68 VAL A N 1
ATOM 544 C CA . VAL A 1 68 ? -13.241 -2.474 12.771 1.00 91.56 68 VAL A CA 1
ATOM 545 C C . VAL A 1 68 ? -13.825 -1.441 11.803 1.00 91.56 68 VAL A C 1
ATOM 547 O O . VAL A 1 68 ? -14.866 -1.694 11.187 1.00 91.56 68 VAL A O 1
ATOM 550 N N . LEU A 1 69 ? -13.155 -0.294 11.631 1.00 91.06 69 LEU A N 1
ATOM 551 C CA . LEU A 1 69 ? -13.591 0.734 10.679 1.00 91.06 69 LEU A CA 1
ATOM 552 C C . LEU A 1 69 ? -13.562 0.234 9.229 1.00 91.06 69 LEU A C 1
ATOM 554 O O . LEU A 1 69 ? -14.463 0.554 8.454 1.00 91.06 69 LEU A O 1
ATOM 558 N N . ILE A 1 70 ? -12.544 -0.553 8.881 1.00 91.62 70 ILE A N 1
ATOM 559 C CA . ILE A 1 70 ? -12.322 -1.089 7.538 1.00 91.62 70 ILE A CA 1
ATOM 560 C C . ILE A 1 70 ? -13.282 -2.244 7.228 1.00 91.62 70 ILE A C 1
ATOM 562 O O . ILE A 1 70 ? -13.977 -2.209 6.216 1.00 91.62 70 ILE A O 1
ATOM 566 N N . GLU A 1 71 ? -13.322 -3.277 8.070 1.00 89.94 71 GLU A N 1
ATOM 567 C CA . GLU A 1 71 ? -13.987 -4.546 7.744 1.00 89.94 71 GLU A CA 1
ATOM 568 C C . GLU A 1 71 ? -15.495 -4.503 8.001 1.00 89.94 71 GLU A C 1
ATOM 570 O O . GLU A 1 71 ? -16.283 -5.019 7.201 1.00 89.94 71 GLU A O 1
ATOM 575 N N . HIS A 1 72 ? -15.902 -3.875 9.107 1.00 89.06 72 HIS A N 1
ATOM 576 C CA . HIS A 1 72 ? -17.289 -3.899 9.563 1.00 89.06 72 HIS A CA 1
ATOM 577 C C . HIS A 1 72 ? -18.043 -2.621 9.210 1.00 89.06 72 HIS A C 1
ATOM 579 O O . HIS A 1 72 ? -19.101 -2.690 8.586 1.00 89.06 72 HIS A O 1
ATOM 585 N N . ILE A 1 73 ? -17.496 -1.456 9.570 1.00 89.44 73 ILE A N 1
ATOM 586 C CA . ILE A 1 73 ? -18.145 -0.162 9.298 1.00 89.44 73 ILE A CA 1
ATOM 587 C C . ILE A 1 73 ? -17.997 0.216 7.815 1.00 89.44 73 ILE A C 1
ATOM 589 O O . ILE A 1 73 ? -18.882 0.866 7.259 1.00 89.44 73 ILE A O 1
ATOM 593 N N . LYS A 1 74 ? -16.907 -0.221 7.166 1.00 88.44 74 LYS A N 1
ATOM 594 C CA . LYS A 1 74 ? -16.575 0.043 5.755 1.00 88.44 74 LYS A CA 1
ATOM 595 C C . LYS A 1 74 ? -16.576 1.529 5.402 1.00 88.44 74 LYS A C 1
ATOM 597 O O . LYS A 1 74 ? -16.994 1.926 4.318 1.00 88.44 74 LYS A O 1
ATOM 602 N N . ASN A 1 75 ? -16.111 2.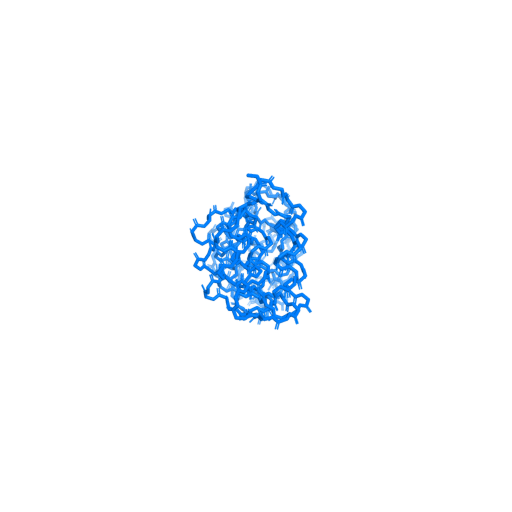361 6.329 1.00 90.50 75 ASN A N 1
ATOM 603 C CA . ASN A 1 75 ? -15.997 3.800 6.123 1.00 90.50 75 ASN A CA 1
ATOM 604 C C . ASN A 1 75 ? -14.517 4.188 6.065 1.00 90.50 75 ASN A C 1
ATOM 606 O O . ASN A 1 75 ? -13.875 4.407 7.096 1.00 90.50 75 ASN A O 1
ATOM 610 N N . LEU A 1 76 ? -13.982 4.238 4.842 1.00 90.06 76 LEU A N 1
ATOM 611 C CA . LEU A 1 76 ? -12.575 4.544 4.590 1.00 90.06 76 LEU A CA 1
ATOM 612 C C . LEU A 1 76 ? -12.222 6.000 4.917 1.00 90.06 76 LEU A C 1
ATOM 614 O O . LEU A 1 76 ? -11.118 6.239 5.393 1.00 90.06 76 LEU A O 1
ATOM 618 N N . ASP A 1 77 ? -13.151 6.945 4.754 1.00 90.62 77 ASP A N 1
ATOM 619 C CA . ASP A 1 77 ? -12.927 8.355 5.108 1.00 90.62 77 ASP A CA 1
ATOM 620 C C . ASP A 1 77 ? -12.678 8.501 6.613 1.00 90.62 77 ASP A C 1
ATOM 622 O O . ASP A 1 77 ? -11.699 9.104 7.055 1.00 90.62 77 ASP A O 1
ATOM 626 N N . ARG A 1 78 ? -13.516 7.851 7.427 1.00 91.88 78 ARG A N 1
ATOM 627 C CA . ARG A 1 78 ? -13.348 7.831 8.884 1.00 91.88 78 ARG A CA 1
ATOM 628 C C . ARG A 1 78 ? -12.104 7.050 9.308 1.00 91.88 78 ARG A C 1
ATOM 630 O O . ARG A 1 78 ? -11.454 7.429 10.282 1.00 91.88 78 ARG A O 1
ATOM 637 N N . ALA A 1 79 ? -11.762 5.975 8.596 1.00 92.62 79 ALA A N 1
ATOM 638 C CA . ALA A 1 79 ? -10.520 5.237 8.823 1.00 92.62 79 ALA A CA 1
ATOM 639 C C . ALA A 1 79 ? -9.282 6.093 8.508 1.00 92.62 79 ALA A C 1
ATOM 641 O O . ALA A 1 79 ? -8.310 6.053 9.262 1.00 92.62 79 ALA A O 1
ATOM 642 N N . TYR A 1 80 ? -9.343 6.922 7.465 1.00 92.50 80 TYR A N 1
ATOM 643 C CA . TYR A 1 80 ? -8.303 7.886 7.122 1.00 92.50 80 TYR A CA 1
ATOM 644 C C . TYR A 1 80 ? -8.158 8.976 8.189 1.00 92.50 80 TYR A C 1
ATOM 646 O O . TYR A 1 80 ? -7.051 9.207 8.671 1.00 92.50 80 TYR A O 1
ATOM 654 N N . GLU A 1 81 ? -9.259 9.588 8.641 1.00 92.38 81 GLU A N 1
ATOM 655 C CA . GLU A 1 81 ? -9.216 10.563 9.742 1.00 92.38 81 GLU A CA 1
ATOM 656 C C . GLU A 1 81 ? -8.625 9.960 11.024 1.00 92.38 81 GLU A C 1
ATOM 658 O O . GLU A 1 81 ? -7.885 10.622 11.757 1.00 92.38 81 GLU A O 1
ATOM 663 N N . PHE A 1 82 ? -8.955 8.700 11.316 1.00 92.00 82 PHE A N 1
ATOM 664 C CA . PHE A 1 82 ? -8.390 7.984 12.452 1.00 92.00 82 PHE A CA 1
ATOM 665 C C . PHE A 1 82 ? -6.883 7.752 12.276 1.00 92.00 82 PHE A C 1
ATOM 667 O O . PHE A 1 82 ? -6.117 8.031 13.199 1.00 92.00 82 PHE A O 1
ATOM 674 N N . ALA A 1 83 ? -6.448 7.328 11.087 1.00 92.88 83 ALA A N 1
ATOM 675 C CA . ALA A 1 83 ? -5.037 7.140 10.766 1.00 92.88 83 ALA A CA 1
ATOM 676 C C . ALA A 1 83 ? -4.231 8.448 10.856 1.00 92.88 83 ALA A C 1
ATOM 678 O O . ALA A 1 83 ? -3.131 8.437 11.407 1.00 92.88 83 ALA A O 1
ATOM 679 N N . GLU A 1 84 ? -4.779 9.585 10.411 1.00 92.44 84 GLU A N 1
ATOM 680 C CA . GLU A 1 84 ? -4.132 10.897 10.578 1.00 92.44 84 GLU A CA 1
ATOM 681 C C . GLU A 1 84 ? -3.986 11.308 12.040 1.00 92.44 84 GLU A C 1
ATOM 683 O O . GLU A 1 84 ? -2.966 11.886 12.412 1.00 92.44 84 GLU A O 1
ATOM 688 N N . ARG A 1 85 ? -4.975 10.998 12.883 1.00 91.44 85 ARG A N 1
ATOM 689 C CA . ARG A 1 85 ? -4.919 11.331 14.313 1.00 91.44 85 ARG A CA 1
ATOM 690 C C . ARG A 1 85 ? -3.930 10.461 15.080 1.00 91.44 85 ARG A C 1
ATOM 692 O O . ARG A 1 85 ? -3.208 10.988 15.919 1.00 91.44 85 ARG A O 1
ATOM 699 N N . CYS A 1 86 ? -3.913 9.153 14.822 1.00 90.19 86 CYS A N 1
ATOM 700 C CA . CYS A 1 86 ? -2.994 8.225 15.487 1.00 90.19 86 CYS A CA 1
ATOM 701 C C . CYS A 1 86 ? -1.563 8.368 14.955 1.00 90.19 86 CYS A C 1
ATOM 703 O O . CYS A 1 86 ? -0.607 8.249 15.713 1.00 90.19 86 CYS A O 1
ATOM 705 N N . ASN A 1 87 ? -1.423 8.631 13.653 1.00 90.62 87 ASN A N 1
ATOM 706 C CA . ASN A 1 87 ? -0.156 8.754 12.938 1.00 90.62 87 ASN A CA 1
ATOM 707 C C . ASN A 1 87 ? 0.826 7.592 13.194 1.00 90.62 87 ASN A C 1
ATOM 709 O O . ASN A 1 87 ? 2.040 7.775 13.289 1.00 90.62 87 ASN A O 1
ATOM 713 N N . GLU A 1 88 ? 0.292 6.377 13.305 1.00 92.19 88 GLU A N 1
ATOM 714 C CA . GLU A 1 88 ? 1.081 5.168 13.519 1.00 92.19 88 GLU A CA 1
ATOM 715 C C . GLU A 1 88 ? 1.315 4.422 12.199 1.00 92.19 88 GLU A C 1
ATOM 717 O O . GLU A 1 88 ? 0.360 4.190 11.450 1.00 92.19 88 GLU A O 1
ATOM 722 N N . PRO A 1 89 ? 2.549 3.954 11.923 1.00 92.19 89 PRO A N 1
ATOM 723 C CA . PRO A 1 89 ? 2.850 3.200 10.707 1.00 92.19 89 PRO A CA 1
ATOM 724 C C . PRO A 1 89 ? 1.964 1.966 10.505 1.00 92.19 89 PRO A C 1
ATOM 726 O O . PRO A 1 89 ? 1.491 1.719 9.400 1.00 92.19 89 PRO A O 1
ATOM 729 N N . ALA A 1 90 ? 1.688 1.214 11.576 1.00 91.56 90 ALA A N 1
ATOM 730 C CA . ALA A 1 90 ? 0.881 -0.004 11.504 1.00 91.56 90 ALA A CA 1
ATOM 731 C C . ALA A 1 90 ? -0.568 0.273 11.064 1.00 91.56 90 ALA A C 1
ATOM 733 O O . ALA A 1 90 ? -1.133 -0.488 10.278 1.00 91.56 90 ALA A O 1
ATOM 734 N N . VAL A 1 91 ? -1.142 1.384 11.536 1.00 93.81 91 VAL A N 1
ATOM 735 C CA . VAL A 1 91 ? -2.499 1.833 11.197 1.00 93.81 91 VAL A CA 1
ATOM 736 C C . VAL A 1 91 ? -2.558 2.255 9.728 1.00 93.81 91 VAL A C 1
ATOM 738 O O . VAL A 1 91 ? -3.432 1.801 8.988 1.00 93.81 91 VAL A O 1
ATOM 741 N N . TRP A 1 92 ? -1.579 3.042 9.271 1.00 94.81 92 TRP A N 1
ATOM 742 C CA . TRP A 1 92 ? -1.465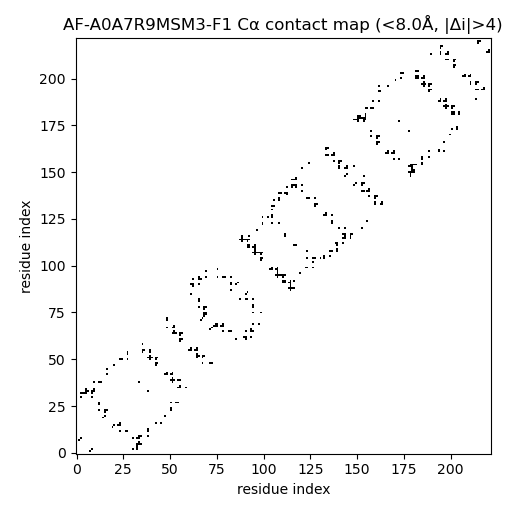 3.438 7.866 1.00 94.81 92 TRP A CA 1
ATOM 743 C C . TRP A 1 92 ? -1.298 2.240 6.924 1.00 94.81 92 TRP A C 1
ATOM 745 O O . TRP A 1 92 ? -1.967 2.188 5.894 1.00 94.81 92 TRP A O 1
ATOM 755 N N . SER A 1 93 ? -0.479 1.246 7.284 1.00 93.56 93 SER A N 1
ATOM 756 C CA . SER A 1 93 ? -0.318 0.019 6.491 1.00 93.56 93 SER A CA 1
ATOM 757 C C . SER A 1 93 ? -1.622 -0.765 6.339 1.00 93.56 93 SER A C 1
ATOM 759 O O . SER A 1 93 ? -1.889 -1.311 5.267 1.00 93.56 93 SER A O 1
ATOM 761 N N . GLN A 1 94 ? -2.440 -0.852 7.393 1.00 93.19 94 GLN A N 1
ATOM 762 C CA . GLN A 1 94 ? -3.733 -1.540 7.326 1.00 93.19 94 GLN A CA 1
ATOM 763 C C . GLN A 1 94 ? -4.735 -0.776 6.455 1.00 93.19 94 GLN A C 1
ATOM 765 O O . GLN A 1 94 ? -5.374 -1.384 5.594 1.00 93.19 94 GLN A O 1
ATOM 770 N N . LEU A 1 95 ? -4.814 0.550 6.613 1.00 93.94 95 LEU A N 1
ATOM 771 C CA . LEU A 1 95 ? -5.644 1.402 5.760 1.00 93.94 95 LEU A CA 1
ATOM 772 C C . LEU A 1 95 ? -5.254 1.283 4.287 1.00 93.94 95 LEU A C 1
ATOM 774 O O . LEU A 1 95 ? -6.116 1.096 3.433 1.00 93.94 95 LEU A O 1
ATOM 778 N N . ALA A 1 96 ? -3.955 1.337 3.997 1.00 94.06 96 ALA A N 1
ATOM 779 C CA . ALA A 1 96 ? -3.439 1.273 2.641 1.00 94.06 96 ALA A CA 1
ATOM 780 C C . ALA A 1 96 ? -3.807 -0.047 1.945 1.00 94.06 96 ALA A C 1
ATOM 782 O O . ALA A 1 96 ? -4.221 -0.038 0.786 1.00 94.06 96 ALA A O 1
ATOM 783 N N . LYS A 1 97 ? -3.726 -1.180 2.659 1.00 92.69 97 LYS A N 1
ATOM 784 C CA . LYS A 1 97 ? -4.149 -2.496 2.146 1.00 92.69 97 LYS A CA 1
ATOM 785 C C . LYS A 1 97 ? -5.645 -2.537 1.833 1.00 92.69 97 LYS A C 1
ATOM 787 O O . LYS A 1 97 ? -6.035 -3.062 0.793 1.00 92.69 97 LYS A O 1
ATOM 792 N N . ALA A 1 98 ? -6.471 -1.949 2.694 1.00 92.69 98 ALA A N 1
ATOM 793 C CA . ALA A 1 98 ? -7.910 -1.863 2.469 1.00 92.69 98 ALA A CA 1
ATOM 794 C C . ALA A 1 98 ? -8.264 -0.970 1.271 1.00 92.69 98 ALA A C 1
ATOM 796 O O . ALA A 1 98 ? -9.037 -1.373 0.404 1.00 92.69 98 ALA A O 1
ATOM 797 N N . GLN A 1 99 ? -7.636 0.201 1.166 1.00 93.06 99 GLN A N 1
ATOM 798 C CA . GLN A 1 99 ? -7.786 1.092 0.012 1.00 93.06 99 GLN A CA 1
ATOM 799 C C . GLN A 1 99 ? -7.363 0.397 -1.290 1.00 93.06 99 GLN A C 1
ATOM 801 O O . GLN A 1 99 ? -8.047 0.512 -2.305 1.00 93.06 99 GLN A O 1
ATOM 806 N N . LEU A 1 100 ? -6.286 -0.398 -1.252 1.00 91.94 100 LEU A N 1
ATOM 807 C CA . LEU A 1 100 ? -5.829 -1.161 -2.413 1.00 91.94 100 LEU A CA 1
ATOM 808 C C . LEU A 1 100 ? -6.871 -2.188 -2.868 1.00 91.94 100 LEU A C 1
ATOM 810 O O . LEU A 1 100 ? -7.122 -2.314 -4.065 1.00 91.94 100 LEU A O 1
ATOM 814 N N . SER A 1 101 ? -7.505 -2.893 -1.922 1.00 90.38 101 SER A N 1
ATOM 815 C CA . SER A 1 101 ? -8.567 -3.858 -2.233 1.00 90.38 101 SER A CA 1
ATOM 816 C C . SER A 1 101 ? -9.820 -3.217 -2.839 1.00 90.38 101 SER A C 1
ATOM 818 O O . SER A 1 101 ? -10.526 -3.881 -3.595 1.00 90.38 101 SER A O 1
ATOM 820 N N . ASP A 1 102 ? -10.057 -1.930 -2.569 1.00 89.25 102 ASP A N 1
ATOM 821 C CA . ASP A 1 102 ? -11.175 -1.155 -3.123 1.00 89.25 102 ASP A CA 1
ATOM 822 C C . ASP A 1 102 ? -10.804 -0.433 -4.437 1.00 89.25 102 ASP A C 1
ATOM 824 O O . ASP A 1 102 ? -11.548 0.398 -4.949 1.00 89.25 102 ASP A O 1
ATOM 828 N N . ASN A 1 103 ? -9.642 -0.759 -5.022 1.00 87.50 103 ASN A N 1
ATOM 829 C CA . ASN A 1 103 ? -9.065 -0.122 -6.215 1.00 87.50 103 ASN A CA 1
ATOM 830 C C . ASN A 1 103 ? -8.750 1.381 -6.068 1.00 87.50 103 ASN A C 1
ATOM 832 O O . ASN A 1 103 ? -8.513 2.062 -7.070 1.00 87.50 103 ASN A O 1
ATOM 836 N N . LEU A 1 104 ? -8.667 1.900 -4.842 1.00 89.56 104 LEU A N 1
ATOM 837 C CA . LEU A 1 104 ? -8.227 3.266 -4.544 1.00 89.56 104 LEU A CA 1
ATOM 838 C C . LEU A 1 104 ? -6.693 3.327 -4.524 1.00 89.56 104 LEU A C 1
ATOM 840 O O . LEU A 1 104 ? -6.055 3.447 -3.478 1.00 89.56 104 LEU A O 1
ATOM 844 N N . VAL A 1 105 ? -6.079 3.148 -5.699 1.00 90.19 105 VAL A N 1
ATOM 845 C CA . VAL A 1 105 ? -4.619 2.975 -5.838 1.00 90.19 105 VAL A CA 1
ATOM 846 C C . VAL A 1 105 ? -3.845 4.210 -5.389 1.00 90.19 105 VAL A C 1
ATOM 848 O O . VAL A 1 105 ? -2.810 4.074 -4.742 1.00 90.19 105 VAL A O 1
ATOM 851 N N . LYS A 1 106 ? -4.332 5.411 -5.714 1.00 90.69 106 LYS A N 1
ATOM 852 C CA . LYS A 1 106 ? -3.626 6.661 -5.402 1.00 90.69 106 LYS A CA 1
ATOM 853 C C . LYS A 1 106 ? -3.578 6.891 -3.896 1.00 90.69 106 LYS A C 1
ATOM 855 O O . LYS A 1 106 ? -2.510 7.074 -3.324 1.00 90.69 106 LYS A O 1
ATOM 860 N N . GLU A 1 107 ? -4.737 6.775 -3.263 1.00 92.00 107 GLU A N 1
ATOM 861 C CA . GLU A 1 107 ? -4.934 6.930 -1.829 1.00 92.00 107 GLU A CA 1
ATOM 862 C C . GLU A 1 107 ? -4.177 5.842 -1.058 1.00 92.00 107 GLU A C 1
ATOM 864 O O . GLU A 1 107 ? -3.507 6.134 -0.068 1.00 92.00 107 GLU A O 1
ATOM 869 N N . SER A 1 108 ? -4.216 4.598 -1.551 1.00 93.31 108 SER A N 1
ATOM 870 C CA . SER A 1 108 ? -3.454 3.480 -0.992 1.00 93.31 108 SER A CA 1
ATOM 871 C C . SER A 1 108 ? -1.948 3.741 -1.019 1.00 93.31 108 SER A C 1
ATOM 873 O O . SER A 1 108 ? -1.269 3.547 -0.010 1.00 93.31 108 SER A O 1
ATOM 875 N N . ILE A 1 109 ? -1.417 4.215 -2.150 1.00 92.94 109 ILE A N 1
ATOM 876 C CA . ILE A 1 109 ? 0.004 4.543 -2.291 1.00 92.94 109 ILE A CA 1
ATOM 877 C C . ILE A 1 109 ? 0.405 5.649 -1.315 1.00 92.94 109 ILE A C 1
ATOM 879 O O . ILE A 1 109 ? 1.414 5.499 -0.623 1.00 92.94 109 ILE A O 1
ATOM 883 N N . ASP A 1 110 ? -0.385 6.716 -1.208 1.00 92.44 110 ASP A N 1
ATOM 884 C CA . ASP A 1 110 ? -0.111 7.804 -0.270 1.00 92.44 110 ASP A CA 1
ATOM 885 C C . ASP A 1 110 ? -0.114 7.302 1.183 1.00 92.44 110 ASP A C 1
ATOM 887 O O . ASP A 1 110 ? 0.804 7.606 1.952 1.00 92.44 110 ASP A O 1
ATOM 891 N N . SER A 1 111 ? -1.083 6.458 1.547 1.00 93.75 111 SER A N 1
ATOM 892 C CA . SER A 1 111 ? -1.147 5.807 2.860 1.00 93.75 111 SER A CA 1
ATOM 893 C C . SER A 1 111 ? 0.065 4.904 3.122 1.00 93.75 111 SER A C 1
ATOM 895 O O . SER A 1 111 ? 0.652 4.960 4.203 1.00 93.75 111 SER A O 1
ATOM 897 N N . PHE A 1 112 ? 0.513 4.114 2.142 1.00 93.62 112 PHE A N 1
ATOM 898 C CA . PHE A 1 112 ? 1.717 3.295 2.293 1.00 93.62 112 PHE A CA 1
ATOM 899 C C . PHE A 1 112 ? 2.993 4.129 2.424 1.00 93.62 112 PHE A C 1
ATOM 901 O O . PHE A 1 112 ? 3.894 3.758 3.179 1.00 93.62 112 PHE A O 1
ATOM 908 N N . ILE A 1 113 ? 3.099 5.244 1.697 1.00 92.50 113 ILE A N 1
ATOM 909 C CA . ILE A 1 113 ? 4.239 6.161 1.810 1.00 92.50 113 ILE A CA 1
ATOM 910 C C . ILE A 1 113 ? 4.283 6.760 3.218 1.00 92.50 113 ILE A C 1
ATOM 912 O O . ILE A 1 113 ? 5.362 6.804 3.812 1.00 92.50 113 ILE A O 1
ATOM 916 N N . LYS A 1 114 ? 3.128 7.146 3.780 1.00 91.69 114 LYS A N 1
ATOM 917 C CA . LYS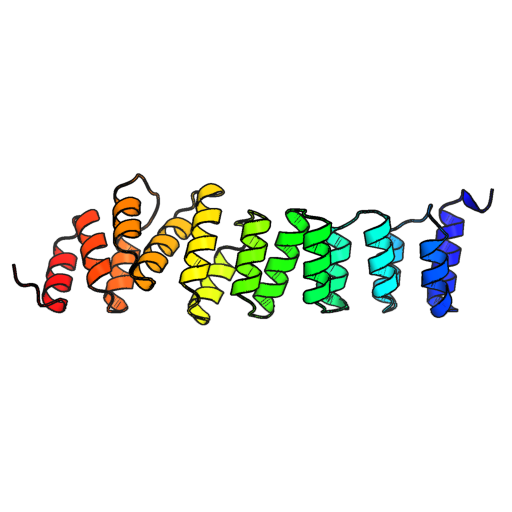 A 1 114 ? 3.017 7.593 5.179 1.00 91.69 114 LYS A CA 1
ATOM 918 C C . LYS A 1 114 ? 3.408 6.494 6.171 1.00 91.69 114 LYS A C 1
ATOM 920 O O . LYS A 1 114 ? 4.115 6.778 7.135 1.00 91.69 114 LYS A O 1
ATOM 925 N N . ALA A 1 115 ? 3.016 5.244 5.917 1.00 92.75 115 ALA A N 1
ATOM 926 C CA . ALA A 1 115 ? 3.438 4.097 6.724 1.00 92.75 115 ALA A CA 1
ATOM 927 C C . ALA A 1 115 ? 4.945 3.803 6.605 1.00 92.75 115 ALA A C 1
ATOM 929 O O . ALA A 1 115 ? 5.566 3.286 7.534 1.00 92.75 115 ALA A O 1
ATOM 930 N N . GLY A 1 116 ? 5.546 4.107 5.452 1.00 89.75 116 GLY A N 1
ATOM 931 C CA . GLY A 1 116 ? 6.907 3.701 5.119 1.00 89.75 116 GLY A CA 1
ATOM 932 C C . GLY A 1 116 ? 7.062 2.181 5.001 1.00 89.75 116 GLY A C 1
ATOM 933 O O . GLY A 1 116 ? 8.141 1.663 5.307 1.00 89.75 116 GLY A O 1
ATOM 934 N N . ASP A 1 117 ? 5.990 1.481 4.618 1.00 87.62 117 ASP A N 1
ATOM 935 C CA . ASP A 1 117 ? 5.904 0.021 4.593 1.00 87.62 117 ASP A CA 1
ATOM 936 C C . ASP A 1 117 ? 5.950 -0.526 3.152 1.00 87.62 117 ASP A C 1
ATOM 938 O O . ASP A 1 117 ? 5.000 -0.333 2.384 1.00 87.62 117 ASP A O 1
ATOM 942 N N . PRO A 1 118 ? 7.031 -1.231 2.765 1.00 89.75 118 PRO A N 1
ATOM 943 C CA . PRO A 1 118 ? 7.138 -1.863 1.456 1.00 89.75 118 PRO A CA 1
ATOM 944 C C . PRO A 1 118 ? 6.443 -3.232 1.373 1.00 89.75 118 PRO A C 1
ATOM 946 O O . PRO A 1 118 ? 6.473 -3.836 0.310 1.00 89.75 118 PRO A O 1
ATOM 949 N N . SER A 1 119 ? 5.846 -3.765 2.447 1.00 88.06 119 SER A N 1
ATOM 950 C CA . SER A 1 119 ? 5.425 -5.177 2.520 1.00 88.06 119 SER A CA 1
ATOM 951 C C . SER A 1 119 ? 4.463 -5.632 1.415 1.00 88.06 119 SER A C 1
ATOM 953 O O . SER A 1 119 ? 4.487 -6.797 1.027 1.00 88.06 119 SER A O 1
ATOM 955 N N . ALA A 1 120 ? 3.636 -4.727 0.891 1.00 88.25 120 ALA A N 1
ATOM 956 C CA . ALA A 1 120 ? 2.622 -5.016 -0.123 1.00 88.25 120 ALA A CA 1
ATOM 957 C C . ALA A 1 120 ? 3.055 -4.659 -1.560 1.00 88.25 120 ALA A C 1
ATOM 959 O O . ALA A 1 120 ? 2.202 -4.463 -2.427 1.00 88.25 120 ALA A O 1
ATOM 960 N N . TYR A 1 121 ? 4.362 -4.553 -1.840 1.00 89.94 121 TYR A N 1
ATOM 961 C CA . TYR A 1 121 ? 4.838 -4.053 -3.135 1.00 89.94 121 TYR A CA 1
ATOM 962 C C . TYR A 1 121 ? 4.316 -4.855 -4.336 1.00 89.94 121 TYR A C 1
ATOM 964 O O . TYR A 1 121 ? 4.052 -4.266 -5.382 1.00 89.94 121 TYR A O 1
ATOM 972 N N . MET A 1 122 ? 4.138 -6.176 -4.208 1.00 91.75 122 MET A N 1
ATOM 973 C CA . MET A 1 122 ? 3.642 -7.013 -5.309 1.00 91.75 122 MET A CA 1
ATOM 974 C C . MET A 1 122 ? 2.217 -6.622 -5.709 1.00 91.75 122 MET A C 1
ATOM 976 O O . MET A 1 122 ? 1.938 -6.449 -6.897 1.00 91.75 122 MET A O 1
ATOM 980 N N . ASP A 1 123 ? 1.343 -6.427 -4.721 1.00 91.88 123 ASP A N 1
ATOM 981 C CA . ASP A 1 123 ? -0.058 -6.070 -4.943 1.00 91.88 123 ASP A CA 1
ATOM 982 C C . ASP A 1 123 ? -0.182 -4.637 -5.469 1.00 91.88 123 ASP A C 1
ATOM 984 O O . ASP A 1 123 ? -0.956 -4.376 -6.396 1.00 91.88 123 ASP A O 1
ATOM 988 N N . VAL A 1 124 ? 0.620 -3.706 -4.934 1.00 92.38 124 VAL A N 1
ATOM 989 C CA . VAL A 1 124 ? 0.649 -2.308 -5.394 1.00 92.38 124 VAL A CA 1
ATOM 990 C C . VAL A 1 124 ? 1.115 -2.227 -6.845 1.00 92.38 124 VAL A C 1
ATOM 992 O O . VAL A 1 124 ? 0.471 -1.552 -7.650 1.00 92.38 124 VAL A O 1
ATOM 995 N N . VAL A 1 125 ? 2.177 -2.952 -7.215 1.00 92.44 125 VAL A N 1
ATOM 996 C CA . VAL A 1 125 ? 2.649 -3.045 -8.606 1.00 92.44 125 VAL A CA 1
ATOM 997 C C . VAL A 1 125 ? 1.549 -3.633 -9.487 1.00 92.44 125 VAL A C 1
ATOM 999 O O . VAL A 1 125 ? 1.144 -3.000 -10.459 1.00 92.44 125 VAL A O 1
ATOM 1002 N N . ALA A 1 126 ? 1.001 -4.800 -9.141 1.00 92.25 126 ALA A N 1
ATOM 1003 C CA . ALA A 1 126 ? -0.014 -5.463 -9.959 1.00 92.25 126 ALA A CA 1
ATOM 1004 C C . ALA A 1 126 ? -1.255 -4.585 -10.188 1.00 92.25 126 ALA A C 1
ATOM 1006 O O . ALA A 1 126 ? -1.793 -4.546 -11.296 1.00 92.25 126 ALA A O 1
ATOM 1007 N N . THR A 1 127 ? -1.701 -3.862 -9.161 1.00 91.00 127 THR A N 1
ATOM 1008 C CA . THR A 1 127 ? -2.876 -2.986 -9.253 1.00 91.00 127 THR A CA 1
ATOM 1009 C C . THR A 1 127 ? -2.558 -1.716 -10.039 1.00 91.00 127 THR A C 1
ATOM 1011 O O . THR A 1 127 ? -3.324 -1.346 -10.924 1.00 91.00 127 THR A O 1
ATOM 1014 N N . SER A 1 128 ? -1.383 -1.116 -9.827 1.00 92.19 128 SER A N 1
ATOM 1015 C CA . SER A 1 128 ? -0.935 0.068 -10.577 1.00 92.19 128 SER A CA 1
ATOM 1016 C C . SER A 1 128 ? -0.752 -0.213 -12.070 1.00 92.19 128 SER A C 1
ATOM 1018 O O . SER A 1 128 ? -1.085 0.633 -12.899 1.00 92.19 128 SER A O 1
ATOM 1020 N N . HIS A 1 129 ? -0.279 -1.411 -12.436 1.00 90.56 129 HIS A N 1
ATOM 1021 C CA . HIS A 1 129 ? -0.213 -1.857 -13.836 1.00 90.56 129 HIS A CA 1
ATOM 1022 C C . HIS A 1 129 ? -1.612 -1.953 -14.466 1.00 90.56 129 HIS A C 1
ATOM 1024 O O . HIS A 1 129 ? -1.772 -1.611 -15.636 1.00 90.56 129 HIS A O 1
ATOM 1030 N N . LYS A 1 130 ? -2.631 -2.381 -13.705 1.00 90.44 130 LYS A N 1
ATOM 1031 C CA . LYS A 1 130 ? -4.026 -2.467 -14.179 1.00 90.44 130 LYS A CA 1
ATOM 1032 C C . LYS A 1 130 ? -4.681 -1.095 -14.331 1.00 90.44 130 LYS A C 1
ATOM 1034 O O . LYS A 1 130 ? -5.410 -0.885 -15.294 1.00 90.44 130 LYS A O 1
ATOM 1039 N N . THR A 1 131 ? -4.442 -0.175 -13.396 1.00 89.19 131 THR A N 1
ATOM 1040 C CA . THR A 1 131 ? -5.038 1.173 -13.416 1.00 89.19 131 THR A CA 1
ATOM 1041 C C . THR A 1 131 ? -4.252 2.174 -14.263 1.00 89.19 131 THR A C 1
ATOM 1043 O O . THR A 1 131 ? -4.764 3.247 -14.572 1.00 89.19 131 THR A O 1
ATOM 1046 N N . GLY A 1 132 ? -3.011 1.848 -14.641 1.00 88.75 132 GLY A N 1
ATOM 1047 C CA . GLY A 1 132 ? -2.115 2.749 -15.368 1.00 88.75 132 GLY A CA 1
ATOM 1048 C C . GLY A 1 132 ? -1.556 3.889 -14.508 1.00 88.75 132 GLY A C 1
ATOM 1049 O O . GLY A 1 132 ? -1.110 4.902 -15.045 1.00 88.75 132 GLY A O 1
ATOM 1050 N N . SER A 1 133 ? -1.576 3.748 -13.180 1.00 90.75 133 SER A N 1
ATOM 1051 C CA . SER A 1 133 ? -1.129 4.766 -12.214 1.00 90.75 133 SER A CA 1
ATOM 1052 C C . SER A 1 133 ? 0.398 4.769 -12.038 1.00 90.75 133 SER A C 1
ATOM 1054 O O . SER A 1 133 ? 0.915 4.582 -10.940 1.00 90.75 133 SER A O 1
ATOM 1056 N N . TRP A 1 134 ? 1.140 4.958 -13.133 1.00 91.50 134 TRP A N 1
ATOM 1057 C CA . TRP A 1 134 ? 2.606 4.846 -13.149 1.00 91.50 134 TRP A CA 1
ATOM 1058 C C . TRP A 1 134 ? 3.318 5.917 -12.321 1.00 91.50 134 TRP A C 1
ATOM 1060 O O . TRP A 1 134 ? 4.301 5.623 -11.651 1.00 91.50 134 TRP A O 1
ATOM 1070 N N . GLU A 1 135 ? 2.814 7.149 -12.348 1.00 91.62 135 GLU A N 1
ATOM 1071 C CA . GLU A 1 135 ? 3.376 8.284 -11.605 1.00 91.62 135 GLU A CA 1
ATOM 1072 C C . GLU A 1 135 ? 3.366 8.050 -10.089 1.00 91.62 135 GLU A C 1
ATOM 1074 O O . GLU A 1 135 ? 4.369 8.261 -9.405 1.00 91.62 135 GLU A O 1
ATOM 1079 N N . ASP A 1 136 ? 2.246 7.553 -9.569 1.00 91.56 136 ASP A N 1
ATOM 1080 C CA . ASP A 1 136 ? 2.101 7.238 -8.150 1.00 91.56 136 ASP A CA 1
ATOM 1081 C C . ASP A 1 136 ? 2.924 5.988 -7.792 1.00 91.56 136 ASP A C 1
ATOM 1083 O O . ASP A 1 136 ? 3.611 5.964 -6.767 1.00 91.56 136 ASP A O 1
ATOM 1087 N N . LEU A 1 137 ? 2.967 4.989 -8.686 1.00 93.38 137 LEU A N 1
ATOM 1088 C CA . LEU A 1 137 ? 3.800 3.797 -8.513 1.00 93.38 137 LEU A CA 1
ATOM 1089 C C . LEU A 1 137 ? 5.291 4.143 -8.379 1.00 93.38 137 LEU A C 1
ATOM 1091 O O . LEU A 1 137 ? 5.969 3.572 -7.526 1.00 93.38 137 LEU A O 1
ATOM 1095 N N . VAL A 1 138 ? 5.806 5.098 -9.165 1.00 93.81 138 VAL A N 1
ATOM 1096 C CA . VAL A 1 138 ? 7.195 5.573 -9.037 1.00 93.81 138 VAL A CA 1
ATOM 1097 C C . VAL A 1 138 ? 7.463 6.076 -7.616 1.00 93.81 138 VAL A C 1
ATOM 1099 O O . VAL A 1 138 ? 8.466 5.688 -7.014 1.00 93.81 138 VAL A O 1
ATOM 1102 N N . ARG A 1 139 ? 6.561 6.886 -7.040 1.00 92.69 139 ARG A N 1
ATOM 1103 C CA . ARG A 1 139 ? 6.723 7.405 -5.668 1.00 92.69 139 ARG A CA 1
ATOM 1104 C C . ARG A 1 139 ? 6.754 6.277 -4.638 1.00 92.69 139 ARG A C 1
ATOM 1106 O O . ARG A 1 139 ? 7.625 6.269 -3.764 1.00 92.69 139 ARG A O 1
ATOM 1113 N N . TYR A 1 140 ? 5.847 5.307 -4.766 1.00 93.38 140 TYR A N 1
ATOM 1114 C CA . TYR A 1 140 ? 5.808 4.137 -3.890 1.00 93.38 140 TYR A CA 1
ATOM 1115 C C . TYR A 1 140 ? 7.106 3.324 -3.973 1.00 93.38 140 TYR A C 1
ATOM 1117 O O . TYR A 1 140 ? 7.727 3.037 -2.950 1.00 93.38 140 TYR A O 1
ATOM 1125 N N . LEU A 1 141 ? 7.558 2.993 -5.185 1.00 93.06 141 LEU A N 1
ATOM 1126 C CA . LEU A 1 141 ? 8.753 2.176 -5.404 1.00 93.06 141 LEU A CA 1
ATOM 1127 C C . LEU A 1 141 ? 10.038 2.891 -4.959 1.00 93.06 141 LEU A C 1
ATOM 1129 O O . LEU A 1 141 ? 10.944 2.246 -4.433 1.00 93.06 141 LEU A O 1
ATOM 1133 N N . GLN A 1 142 ? 10.114 4.220 -5.085 1.00 92.12 142 GLN A N 1
ATOM 1134 C CA . GLN A 1 142 ? 11.214 5.011 -4.521 1.00 92.12 142 GLN A CA 1
ATOM 1135 C C . GLN A 1 142 ? 11.268 4.917 -2.989 1.00 92.12 142 GLN A C 1
ATOM 1137 O O . GLN A 1 142 ? 12.355 4.776 -2.420 1.00 92.12 142 GLN A O 1
ATOM 1142 N N . MET A 1 143 ? 10.116 4.988 -2.312 1.00 92.69 143 MET A N 1
ATOM 1143 C CA . MET A 1 143 ? 10.027 4.766 -0.866 1.00 92.69 143 MET A CA 1
ATOM 1144 C C . MET A 1 143 ? 10.425 3.327 -0.519 1.00 92.69 143 MET A C 1
ATOM 1146 O O . MET A 1 143 ? 11.292 3.120 0.334 1.00 92.69 143 MET A O 1
ATOM 1150 N N . ALA A 1 144 ? 9.870 2.346 -1.234 1.00 91.88 144 ALA A N 1
ATOM 1151 C CA . ALA A 1 144 ? 10.109 0.933 -0.985 1.00 91.88 144 ALA A CA 1
ATOM 1152 C C . ALA A 1 144 ? 11.589 0.567 -1.148 1.00 91.88 144 ALA A C 1
ATOM 1154 O O . ALA A 1 144 ? 12.150 -0.076 -0.267 1.00 91.88 144 ALA A O 1
ATOM 1155 N N . ARG A 1 14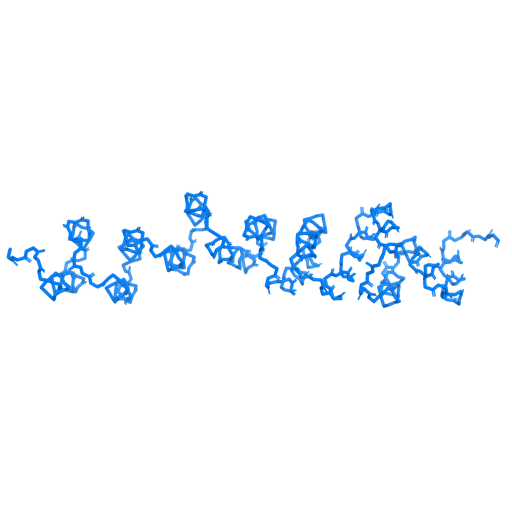5 ? 12.267 1.084 -2.182 1.00 90.56 145 ARG A N 1
ATOM 1156 C CA . ARG A 1 145 ? 13.712 0.899 -2.403 1.00 90.56 145 ARG A CA 1
ATOM 1157 C C . ARG A 1 145 ? 14.568 1.390 -1.233 1.00 90.56 145 ARG A C 1
ATOM 1159 O O . ARG A 1 145 ? 15.587 0.780 -0.908 1.00 90.56 145 ARG A O 1
ATOM 1166 N N . LYS A 1 146 ? 14.187 2.504 -0.593 1.00 89.94 146 LYS A N 1
ATOM 1167 C CA . LYS A 1 146 ? 14.917 3.036 0.575 1.00 89.94 146 LYS A CA 1
ATOM 1168 C C . LYS A 1 146 ? 14.814 2.106 1.786 1.00 89.94 146 LYS A C 1
ATOM 1170 O O . LYS A 1 146 ? 15.708 2.125 2.628 1.00 89.94 146 LYS A O 1
ATOM 1175 N N . LYS A 1 147 ? 13.740 1.318 1.880 1.00 87.69 147 LYS A N 1
ATOM 1176 C CA . LYS A 1 147 ? 13.476 0.376 2.977 1.00 87.69 147 LYS A CA 1
ATOM 1177 C C . LYS A 1 147 ? 13.987 -1.034 2.678 1.00 87.69 147 LYS A C 1
ATOM 1179 O O . LYS A 1 147 ? 14.578 -1.654 3.555 1.00 87.69 147 LYS A O 1
ATOM 1184 N N . ALA A 1 148 ? 13.786 -1.512 1.455 1.00 83.75 148 ALA A N 1
ATOM 1185 C CA . ALA A 1 148 ? 14.128 -2.847 0.992 1.00 83.75 148 ALA A CA 1
ATOM 1186 C C . ALA A 1 148 ? 14.777 -2.764 -0.399 1.00 83.75 148 ALA A C 1
ATOM 1188 O O . ALA A 1 148 ? 14.160 -2.334 -1.373 1.00 83.75 148 ALA A O 1
ATOM 1189 N N . ARG A 1 149 ? 16.042 -3.183 -0.501 1.00 81.69 149 ARG A N 1
ATOM 1190 C CA . ARG A 1 149 ? 16.785 -3.240 -1.772 1.00 81.69 149 ARG A CA 1
ATOM 1191 C C . ARG A 1 149 ? 16.542 -4.569 -2.480 1.00 81.69 149 ARG A C 1
ATOM 1193 O O . ARG A 1 149 ? 17.451 -5.381 -2.620 1.00 81.69 149 ARG A O 1
ATOM 1200 N N . GLU A 1 150 ? 15.299 -4.807 -2.876 1.00 87.62 150 GLU A N 1
ATOM 1201 C CA . GLU A 1 150 ? 14.933 -6.014 -3.617 1.00 87.62 150 GLU A CA 1
ATOM 1202 C C . GLU A 1 150 ? 15.065 -5.805 -5.128 1.00 87.62 150 GLU A C 1
ATOM 1204 O O . GLU A 1 150 ? 14.605 -4.800 -5.674 1.00 87.62 150 GLU A O 1
ATOM 1209 N N . ALA A 1 151 ? 15.634 -6.800 -5.813 1.00 90.81 151 ALA A N 1
ATOM 1210 C CA . ALA A 1 151 ? 15.818 -6.801 -7.264 1.00 90.81 151 ALA A CA 1
ATOM 1211 C C . ALA A 1 151 ? 14.510 -6.542 -8.029 1.00 90.81 151 ALA A C 1
ATOM 1213 O O . ALA A 1 151 ? 14.498 -5.819 -9.025 1.00 90.81 151 ALA A O 1
ATOM 1214 N N . TYR A 1 152 ? 13.394 -7.101 -7.548 1.00 91.19 152 TYR A N 1
ATOM 1215 C CA . TYR A 1 152 ? 12.082 -6.931 -8.170 1.00 91.19 152 TYR A CA 1
ATOM 1216 C C . TYR A 1 152 ? 11.587 -5.479 -8.099 1.00 91.19 152 TYR A C 1
ATOM 1218 O O . TYR A 1 152 ? 11.163 -4.933 -9.114 1.00 91.19 152 TYR A O 1
ATOM 1226 N N . ILE A 1 153 ? 11.707 -4.832 -6.933 1.00 92.00 153 ILE A N 1
ATOM 1227 C CA . ILE A 1 153 ? 11.314 -3.427 -6.727 1.00 92.00 153 ILE A CA 1
ATOM 1228 C C . ILE A 1 153 ? 12.134 -2.512 -7.640 1.00 92.00 153 ILE A C 1
ATOM 1230 O O . ILE A 1 153 ? 11.581 -1.634 -8.297 1.00 92.00 153 ILE A O 1
ATOM 1234 N N . GLU A 1 154 ? 13.449 -2.732 -7.710 1.00 92.38 154 GLU A N 1
ATOM 1235 C CA . GLU A 1 154 ? 14.339 -1.941 -8.563 1.00 92.38 154 GLU A CA 1
ATOM 1236 C C . GLU A 1 154 ? 14.051 -2.157 -10.058 1.00 92.38 154 GLU A C 1
ATOM 1238 O O . GLU A 1 154 ? 14.020 -1.192 -10.819 1.00 92.38 154 GLU A O 1
ATOM 1243 N N . SER A 1 155 ? 13.752 -3.392 -10.472 1.00 93.19 155 SER A N 1
ATOM 1244 C CA . SER A 1 155 ? 13.380 -3.712 -11.859 1.00 93.19 155 SER A CA 1
ATOM 1245 C C . SER A 1 155 ? 12.055 -3.061 -12.268 1.00 93.19 155 SER A C 1
ATOM 1247 O O . SER A 1 155 ? 11.953 -2.465 -13.341 1.00 93.19 155 SER A O 1
ATOM 1249 N N . GLU A 1 156 ? 11.037 -3.127 -11.406 1.00 93.44 156 GLU A N 1
ATOM 1250 C CA . GLU A 1 156 ? 9.746 -2.478 -11.655 1.00 93.44 156 GLU A CA 1
ATOM 1251 C C . GLU A 1 156 ? 9.857 -0.949 -11.632 1.00 93.44 156 GLU A C 1
ATOM 1253 O O . GLU A 1 156 ? 9.176 -0.280 -12.407 1.00 93.44 156 GLU A O 1
ATOM 1258 N N . LEU A 1 157 ? 10.757 -0.380 -10.822 1.00 93.69 157 LEU A N 1
ATOM 1259 C CA . LEU A 1 157 ? 11.004 1.063 -10.809 1.00 93.69 157 LEU A CA 1
ATOM 1260 C C . LEU A 1 157 ? 11.593 1.548 -12.141 1.00 93.69 157 LEU A C 1
ATOM 1262 O O . LEU A 1 157 ? 11.131 2.555 -12.673 1.00 93.69 157 LEU A O 1
ATOM 1266 N N . ILE A 1 158 ? 12.550 0.810 -12.717 1.00 93.38 158 ILE A N 1
ATOM 1267 C CA . ILE A 1 158 ? 13.078 1.102 -14.061 1.00 93.38 158 ILE A CA 1
ATOM 1268 C C . ILE A 1 158 ? 11.943 1.076 -15.091 1.00 93.38 158 ILE A C 1
ATOM 1270 O O . ILE A 1 158 ? 11.814 1.993 -15.903 1.00 93.38 158 ILE A O 1
ATOM 1274 N N . TYR A 1 159 ? 11.088 0.053 -15.049 1.00 93.62 159 TYR A N 1
ATOM 1275 C CA . TYR A 1 159 ? 9.965 -0.044 -15.980 1.00 93.62 159 TYR A CA 1
ATOM 1276 C C . TYR A 1 159 ? 8.957 1.105 -15.802 1.00 93.62 159 TYR A C 1
ATOM 1278 O O . TYR A 1 159 ? 8.455 1.654 -16.784 1.00 93.62 159 TYR A O 1
ATOM 1286 N N . ALA A 1 160 ? 8.698 1.523 -14.563 1.00 94.06 160 ALA A N 1
ATOM 1287 C CA . ALA A 1 160 ? 7.832 2.659 -14.267 1.00 94.06 160 ALA A CA 1
ATOM 1288 C C . ALA A 1 160 ? 8.425 3.992 -14.772 1.00 94.06 160 ALA A C 1
ATOM 1290 O O . ALA A 1 160 ? 7.691 4.809 -15.335 1.00 94.06 160 ALA A O 1
ATOM 1291 N N . TYR A 1 161 ? 9.745 4.201 -14.670 1.00 94.12 161 TYR A N 1
ATOM 1292 C CA . TYR A 1 161 ? 10.414 5.357 -15.287 1.00 94.12 161 TYR A CA 1
ATOM 1293 C C . TYR A 1 161 ? 10.309 5.347 -16.814 1.00 94.12 161 TYR A C 1
ATOM 1295 O O . TYR A 1 161 ? 10.011 6.379 -17.417 1.00 94.12 161 TYR A O 1
ATOM 1303 N N . ALA A 1 162 ? 10.474 4.177 -17.438 1.00 92.62 162 ALA A N 1
ATOM 1304 C CA . ALA A 1 162 ? 10.296 4.012 -18.878 1.00 92.62 162 ALA A CA 1
ATOM 1305 C C . ALA A 1 162 ? 8.870 4.381 -19.328 1.00 92.62 162 ALA A C 1
ATOM 1307 O O . ALA A 1 162 ? 8.701 5.045 -20.346 1.00 92.62 162 ALA A O 1
ATOM 1308 N N . LYS A 1 163 ? 7.842 4.001 -18.555 1.00 92.06 163 LYS A N 1
ATOM 1309 C CA . LYS A 1 163 ? 6.430 4.322 -18.841 1.00 92.06 163 LYS A CA 1
ATOM 1310 C C . LYS A 1 163 ? 6.052 5.784 -18.594 1.00 92.06 163 LYS A C 1
ATOM 1312 O O . LYS A 1 163 ? 5.104 6.265 -19.207 1.00 92.06 163 LYS A O 1
ATOM 1317 N N . THR A 1 164 ? 6.768 6.479 -17.713 1.00 92.31 164 THR A N 1
ATOM 1318 C CA . THR A 1 164 ? 6.539 7.900 -17.381 1.00 92.31 164 THR A CA 1
ATOM 1319 C C . THR A 1 164 ? 7.431 8.856 -18.180 1.00 92.31 164 THR A C 1
ATOM 1321 O O . THR A 1 164 ? 7.389 10.062 -17.956 1.00 92.31 164 THR A O 1
ATOM 1324 N N . ASN A 1 165 ? 8.220 8.344 -19.135 1.00 91.12 165 ASN A N 1
ATOM 1325 C CA . ASN A 1 165 ? 9.186 9.103 -19.941 1.00 91.12 165 ASN A CA 1
ATOM 1326 C C . ASN A 1 165 ? 10.257 9.843 -19.114 1.00 91.12 165 ASN A C 1
ATOM 1328 O O . ASN A 1 165 ? 10.807 10.856 -19.546 1.00 91.12 165 ASN A O 1
ATOM 1332 N N . ARG A 1 166 ? 10.579 9.340 -17.917 1.00 90.81 166 ARG A N 1
ATOM 1333 C CA . ARG A 1 166 ? 11.603 9.913 -17.030 1.00 90.81 166 ARG A CA 1
ATOM 1334 C C . ARG A 1 166 ? 12.977 9.330 -17.345 1.00 90.81 166 ARG A C 1
ATOM 1336 O O . ARG A 1 166 ? 13.559 8.598 -16.550 1.00 90.81 166 ARG A O 1
ATOM 1343 N N . TYR A 1 167 ? 13.479 9.621 -18.542 1.00 90.62 167 TYR A N 1
ATOM 1344 C CA . TYR A 1 167 ? 14.709 9.002 -19.050 1.00 90.62 167 TYR A CA 1
ATOM 1345 C C . TYR A 1 167 ? 15.957 9.409 -18.262 1.00 90.62 167 TYR A C 1
ATOM 1347 O O . TYR A 1 167 ? 16.808 8.563 -18.020 1.00 90.62 167 TYR A O 1
ATOM 1355 N N . ALA A 1 168 ? 16.029 10.659 -17.792 1.00 91.00 168 ALA A N 1
ATOM 1356 C CA . ALA A 1 168 ? 17.136 11.125 -16.956 1.00 91.00 168 ALA A CA 1
ATOM 1357 C C . ALA A 1 168 ? 17.226 10.335 -15.637 1.00 91.00 168 ALA A C 1
ATOM 1359 O O . ALA A 1 168 ? 18.289 9.819 -15.301 1.00 91.00 168 ALA A O 1
ATOM 1360 N N . ASP A 1 169 ? 16.093 10.164 -14.944 1.00 91.06 169 ASP A N 1
ATOM 1361 C CA . ASP A 1 169 ? 16.022 9.375 -13.707 1.00 91.06 169 ASP A CA 1
ATOM 1362 C C . ASP A 1 169 ? 16.385 7.902 -13.964 1.00 91.06 169 ASP A C 1
ATOM 1364 O O . ASP A 1 169 ? 17.030 7.261 -13.135 1.00 91.06 169 ASP A O 1
ATOM 1368 N N . LEU A 1 170 ? 15.985 7.358 -15.120 1.00 91.62 170 LEU A N 1
ATOM 1369 C CA . LEU A 1 170 ? 16.312 5.994 -15.535 1.00 91.62 170 LEU A CA 1
ATOM 1370 C C . LEU A 1 170 ? 17.815 5.818 -15.806 1.00 91.62 170 LEU A C 1
ATOM 1372 O O . LEU A 1 170 ? 18.401 4.854 -15.319 1.00 91.62 170 LEU A O 1
ATOM 1376 N N . GLU A 1 171 ? 18.449 6.739 -16.534 1.00 90.00 171 GLU A N 1
ATOM 1377 C CA . GLU A 1 171 ? 19.892 6.720 -16.819 1.00 90.00 171 GLU A CA 1
ATOM 1378 C C . GLU A 1 171 ? 20.737 6.882 -15.551 1.00 90.00 171 GLU A C 1
ATOM 1380 O O . GLU A 1 171 ? 21.703 6.141 -15.325 1.00 90.00 171 GLU A O 1
ATOM 1385 N N . GLU A 1 172 ? 20.351 7.811 -14.676 1.00 91.75 172 GLU A N 1
ATOM 1386 C CA . GLU A 1 172 ? 20.993 7.978 -13.374 1.00 91.75 172 GLU A CA 1
ATOM 1387 C C . GLU A 1 172 ? 20.824 6.716 -12.514 1.00 91.75 172 GLU A C 1
ATOM 1389 O O . GLU A 1 172 ? 21.746 6.287 -11.818 1.00 91.75 172 GLU A O 1
ATOM 1394 N N . PHE A 1 173 ? 19.666 6.058 -12.583 1.00 90.31 173 PHE A N 1
ATOM 1395 C CA . PHE A 1 173 ? 19.425 4.838 -11.824 1.00 90.31 173 PHE A CA 1
ATOM 1396 C C . PHE A 1 173 ? 20.324 3.677 -12.263 1.00 90.31 173 PHE A C 1
ATOM 1398 O O . PHE A 1 173 ? 20.934 3.029 -11.411 1.00 90.31 173 PHE A O 1
ATOM 1405 N N . ILE A 1 174 ? 20.412 3.410 -13.569 1.00 90.56 174 ILE A N 1
ATOM 1406 C CA . ILE A 1 174 ? 21.165 2.263 -14.108 1.00 90.56 174 ILE A CA 1
ATOM 1407 C C . ILE A 1 174 ? 22.682 2.474 -14.100 1.00 90.56 174 ILE A C 1
ATOM 1409 O O . ILE A 1 174 ? 23.435 1.504 -14.162 1.00 90.56 174 ILE A O 1
ATOM 1413 N N . SER A 1 175 ? 23.144 3.726 -14.038 1.00 88.81 175 SER A N 1
ATOM 1414 C CA . SER A 1 175 ? 24.570 4.046 -13.889 1.00 88.81 175 SER A CA 1
ATOM 1415 C C . SER A 1 175 ? 25.072 3.830 -12.459 1.00 88.81 175 SER A C 1
ATOM 1417 O O . SER A 1 175 ? 26.254 3.552 -12.251 1.00 88.81 175 SER A O 1
ATOM 1419 N N . ASN A 1 176 ? 24.177 3.900 -11.472 1.00 88.50 176 ASN A N 1
ATOM 1420 C CA . ASN A 1 176 ? 24.480 3.585 -10.083 1.00 88.50 176 ASN A CA 1
ATOM 1421 C C . ASN A 1 176 ? 24.378 2.069 -9.800 1.00 88.50 176 ASN A C 1
ATOM 1423 O O . ASN A 1 176 ? 23.590 1.370 -10.445 1.00 88.50 176 ASN A O 1
ATOM 1427 N N . PRO A 1 177 ? 25.105 1.539 -8.791 1.00 86.44 177 PRO A N 1
ATOM 1428 C CA . PRO A 1 177 ? 24.974 0.142 -8.380 1.00 86.44 177 PRO A CA 1
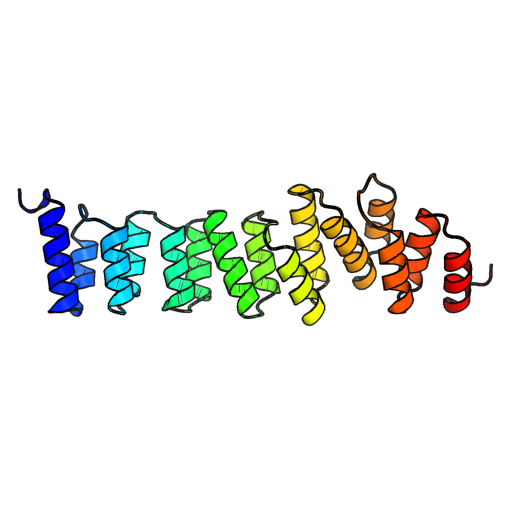ATOM 1429 C C . PRO A 1 177 ? 23.525 -0.213 -8.022 1.00 86.44 177 PRO A C 1
ATOM 1431 O O . PRO A 1 177 ? 22.920 0.398 -7.135 1.00 86.44 177 PRO A O 1
ATOM 1434 N N . ASN A 1 178 ? 22.983 -1.216 -8.706 1.00 88.50 178 ASN A N 1
ATOM 1435 C CA . ASN A 1 178 ? 21.613 -1.696 -8.558 1.00 88.50 178 ASN A CA 1
ATOM 1436 C C . ASN A 1 178 ? 21.572 -3.235 -8.649 1.00 88.50 178 ASN A C 1
ATOM 1438 O O . ASN A 1 178 ? 22.533 -3.867 -9.085 1.00 88.50 178 ASN A O 1
ATOM 1442 N N . HIS A 1 179 ? 20.468 -3.829 -8.205 1.00 87.81 179 HIS A N 1
ATOM 1443 C CA . HIS A 1 179 ? 20.183 -5.266 -8.240 1.00 87.81 179 HIS A CA 1
ATOM 1444 C C . HIS A 1 179 ? 19.102 -5.600 -9.278 1.00 87.81 179 HIS A C 1
ATOM 1446 O O . HIS A 1 179 ? 18.520 -6.683 -9.228 1.00 87.81 179 HIS A O 1
ATOM 1452 N N . ALA A 1 180 ? 18.773 -4.666 -10.173 1.00 89.75 180 ALA A N 1
ATOM 1453 C CA . ALA A 1 180 ? 17.696 -4.841 -11.133 1.00 89.75 180 ALA A CA 1
ATOM 1454 C C . ALA A 1 180 ? 18.091 -5.795 -12.269 1.00 89.75 180 ALA A C 1
ATOM 1456 O O . ALA A 1 180 ? 19.242 -5.846 -12.699 1.00 89.75 180 ALA A O 1
ATOM 1457 N N . ASP A 1 181 ? 17.107 -6.508 -12.815 1.00 91.56 181 ASP A N 1
ATOM 1458 C CA . ASP A 1 181 ? 17.272 -7.315 -14.024 1.00 91.56 181 ASP A CA 1
ATOM 1459 C C . ASP A 1 181 ? 17.057 -6.440 -15.271 1.00 91.56 181 ASP A C 1
ATOM 1461 O O . ASP A 1 181 ? 15.991 -6.428 -15.895 1.00 91.56 181 ASP A O 1
ATOM 1465 N N . ILE A 1 182 ? 18.083 -5.649 -15.601 1.00 90.06 182 ILE A N 1
ATOM 1466 C CA . ILE A 1 182 ? 18.047 -4.653 -16.684 1.00 90.06 182 ILE A CA 1
ATOM 1467 C C . ILE A 1 182 ? 17.754 -5.312 -18.039 1.00 90.06 182 ILE A C 1
ATOM 1469 O O . ILE A 1 182 ? 16.981 -4.771 -18.828 1.00 90.06 182 ILE A O 1
ATOM 1473 N N . SER A 1 183 ? 18.310 -6.499 -18.295 1.00 89.56 183 SER A N 1
ATOM 1474 C CA . SER A 1 183 ? 18.089 -7.256 -19.534 1.00 89.56 183 SER A CA 1
ATOM 1475 C C . SER A 1 183 ? 16.614 -7.587 -19.737 1.00 89.56 183 SER A C 1
ATOM 1477 O O . SER A 1 183 ? 16.048 -7.297 -20.792 1.00 89.56 183 SER A O 1
ATOM 1479 N N . LYS A 1 184 ? 15.969 -8.145 -18.704 1.00 92.19 184 LYS A N 1
ATOM 1480 C CA . LYS A 1 184 ? 14.558 -8.535 -18.761 1.00 92.19 184 LYS A CA 1
ATOM 1481 C C . LYS A 1 184 ? 13.631 -7.332 -18.902 1.00 92.19 184 LYS A C 1
ATOM 1483 O O . LYS A 1 184 ? 12.631 -7.405 -19.617 1.00 92.19 184 LYS A O 1
ATOM 1488 N N . ILE A 1 185 ? 13.948 -6.221 -18.234 1.00 92.19 185 ILE A N 1
ATOM 1489 C CA . ILE A 1 185 ? 13.182 -4.979 -18.381 1.00 92.19 185 ILE A CA 1
ATOM 1490 C C . ILE A 1 185 ? 13.390 -4.364 -19.767 1.00 92.19 185 ILE A C 1
ATOM 1492 O O . ILE A 1 185 ? 12.420 -3.889 -20.350 1.00 92.19 185 ILE A O 1
ATOM 1496 N N . GLY A 1 186 ? 14.598 -4.438 -20.332 1.00 90.81 186 GLY A N 1
ATOM 1497 C CA . GLY A 1 186 ? 14.883 -4.034 -21.710 1.00 90.81 186 GLY A CA 1
ATOM 1498 C C . GLY A 1 186 ? 14.021 -4.788 -22.723 1.00 90.81 186 GLY A C 1
ATOM 1499 O O . GLY A 1 186 ? 13.329 -4.153 -23.519 1.00 90.81 186 GLY A O 1
ATOM 1500 N N . ASP A 1 187 ? 13.974 -6.121 -22.620 1.00 91.81 187 ASP A N 1
ATOM 1501 C CA . ASP A 1 187 ? 13.110 -6.971 -23.453 1.00 91.81 187 ASP A CA 1
ATOM 1502 C C . ASP A 1 187 ? 11.630 -6.602 -23.285 1.00 91.81 187 ASP A C 1
ATOM 1504 O O . ASP A 1 187 ? 10.922 -6.375 -24.266 1.00 91.81 187 ASP A O 1
ATOM 1508 N N . ARG A 1 188 ? 11.170 -6.421 -22.042 1.00 92.56 188 ARG A N 1
ATOM 1509 C CA . ARG A 1 188 ? 9.791 -5.998 -21.764 1.00 92.56 188 ARG A CA 1
ATOM 1510 C C . ARG A 1 188 ? 9.479 -4.617 -22.348 1.00 92.56 188 ARG A C 1
ATOM 1512 O O . ARG A 1 188 ? 8.369 -4.409 -22.835 1.00 92.56 188 ARG A O 1
ATOM 1519 N N . CYS A 1 189 ? 10.396 -3.655 -22.276 1.00 91.12 189 CYS A N 1
ATOM 1520 C CA . CYS A 1 189 ? 10.226 -2.331 -22.878 1.00 91.12 189 CYS A CA 1
ATOM 1521 C C . CYS A 1 189 ? 10.118 -2.438 -24.401 1.00 91.12 189 CYS A C 1
ATOM 1523 O O . CYS A 1 189 ? 9.190 -1.869 -24.978 1.00 91.12 189 CYS A O 1
ATOM 1525 N N . PHE A 1 190 ? 11.000 -3.221 -25.025 1.00 90.31 190 PHE A N 1
ATOM 1526 C CA . PHE A 1 190 ? 10.993 -3.469 -26.462 1.00 90.31 190 PHE A CA 1
ATOM 1527 C C . PHE A 1 190 ? 9.669 -4.083 -26.936 1.00 90.31 190 PHE A C 1
ATOM 1529 O O . PHE A 1 190 ? 9.033 -3.541 -27.837 1.00 90.31 190 PHE A O 1
ATOM 1536 N N . ASP A 1 191 ? 9.201 -5.142 -26.271 1.00 90.88 191 ASP A N 1
ATOM 1537 C CA . ASP A 1 191 ? 7.950 -5.831 -26.618 1.00 90.88 191 ASP A CA 1
ATOM 1538 C C . ASP A 1 191 ? 6.712 -4.928 -26.460 1.00 90.88 191 ASP A C 1
ATOM 1540 O O . ASP A 1 191 ? 5.703 -5.107 -27.141 1.00 90.88 191 ASP A O 1
ATOM 1544 N N . ASN A 1 192 ? 6.786 -3.921 -25.582 1.00 88.06 192 ASN A N 1
ATOM 1545 C CA . ASN A 1 192 ? 5.739 -2.913 -25.393 1.00 88.06 192 ASN A CA 1
ATOM 1546 C C . ASN A 1 192 ? 5.876 -1.693 -26.326 1.00 88.06 192 ASN A C 1
ATOM 1548 O O . ASN A 1 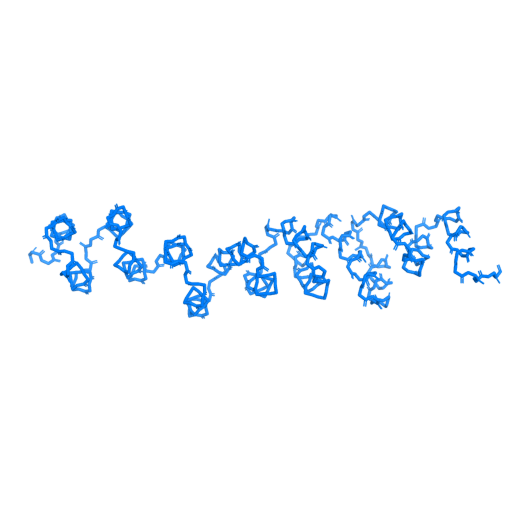192 ? 5.148 -0.715 -26.143 1.00 88.06 192 ASN A O 1
ATOM 1552 N N . GLY A 1 193 ? 6.811 -1.709 -27.281 1.00 86.88 193 GLY A N 1
ATOM 1553 C CA . GLY A 1 193 ? 7.066 -0.603 -28.210 1.00 86.88 193 GLY A CA 1
ATOM 1554 C C . GLY A 1 193 ? 7.756 0.613 -27.582 1.00 86.88 193 GLY A C 1
ATOM 1555 O O . GLY A 1 193 ? 7.799 1.680 -28.192 1.00 86.88 193 GLY A O 1
ATOM 1556 N N . LEU A 1 194 ? 8.300 0.481 -26.368 1.00 90.50 194 LEU A N 1
ATOM 1557 C CA . LEU A 1 194 ? 9.077 1.521 -25.690 1.00 90.50 194 LEU A CA 1
ATOM 1558 C C . LEU A 1 194 ? 10.541 1.444 -26.134 1.00 90.50 194 LEU A C 1
ATOM 1560 O O . LEU A 1 194 ? 11.425 1.063 -25.363 1.00 90.50 194 LEU A O 1
ATOM 1564 N N . TYR A 1 195 ? 10.790 1.775 -27.399 1.00 88.81 195 TYR A N 1
ATOM 1565 C CA . TYR A 1 195 ? 12.110 1.599 -28.005 1.00 88.81 195 TYR A CA 1
ATOM 1566 C C . TYR A 1 195 ? 13.172 2.537 -27.420 1.00 88.81 195 TYR A C 1
ATOM 1568 O O . TYR A 1 195 ? 14.310 2.114 -27.248 1.00 88.81 195 TYR A O 1
ATOM 1576 N N . GLU A 1 196 ? 12.802 3.764 -27.043 1.00 88.44 196 GLU A N 1
ATOM 1577 C CA . GLU A 1 196 ? 13.739 4.747 -26.482 1.00 88.44 196 GLU A CA 1
ATOM 1578 C C . GLU A 1 196 ? 14.293 4.303 -25.106 1.00 88.44 196 GLU A C 1
ATOM 1580 O O . GLU A 1 196 ? 15.512 4.169 -24.969 1.00 88.44 196 GLU A O 1
ATOM 1585 N N . PRO A 1 197 ? 13.455 3.925 -24.113 1.00 89.94 197 PRO A N 1
ATOM 1586 C CA . PRO A 1 197 ? 13.942 3.262 -22.903 1.00 89.94 197 PRO A CA 1
ATOM 1587 C C . PRO A 1 197 ? 14.715 1.971 -23.172 1.00 89.94 197 PRO A C 1
ATOM 1589 O O . PRO A 1 197 ? 15.730 1.725 -22.527 1.00 89.94 197 PRO A O 1
ATOM 1592 N N . ALA A 1 198 ? 14.257 1.135 -24.111 1.00 89.81 198 ALA A N 1
ATOM 1593 C CA . ALA A 1 198 ? 14.937 -0.120 -24.426 1.00 89.81 198 ALA A CA 1
ATOM 1594 C C . ALA A 1 198 ? 16.362 0.125 -24.951 1.00 89.81 198 ALA A C 1
ATOM 1596 O O . ALA A 1 198 ? 17.286 -0.571 -24.532 1.00 89.81 198 ALA A O 1
ATOM 1597 N N . ARG A 1 199 ? 16.567 1.152 -25.789 1.00 89.75 199 ARG A N 1
ATOM 1598 C CA . ARG A 1 199 ? 17.888 1.576 -26.279 1.00 89.75 199 ARG A CA 1
ATOM 1599 C C . ARG A 1 199 ? 18.826 1.900 -25.118 1.00 89.75 199 ARG A C 1
ATOM 1601 O O . ARG A 1 199 ? 19.939 1.379 -25.068 1.00 89.75 199 ARG A O 1
ATOM 1608 N N . ILE A 1 200 ? 18.364 2.717 -24.169 1.00 89.50 200 ILE A N 1
ATOM 1609 C CA . ILE A 1 200 ? 19.139 3.119 -22.986 1.00 89.50 200 ILE A CA 1
ATOM 1610 C C . ILE A 1 200 ? 19.543 1.887 -22.157 1.00 89.50 200 ILE A C 1
ATOM 1612 O O . ILE A 1 200 ? 20.713 1.724 -21.800 1.00 89.50 200 ILE A O 1
ATOM 1616 N N . LEU A 1 201 ? 18.593 0.983 -21.901 1.00 90.44 201 LEU A N 1
ATOM 1617 C CA . LEU A 1 201 ? 18.820 -0.225 -21.102 1.00 90.44 201 LEU A CA 1
ATOM 1618 C C . LEU A 1 201 ? 19.775 -1.211 -21.792 1.00 90.44 201 LEU A C 1
ATOM 1620 O O . LEU A 1 201 ? 20.711 -1.706 -21.164 1.00 90.44 201 LEU A O 1
ATOM 1624 N N . TYR A 1 202 ? 19.598 -1.475 -23.090 1.00 90.81 202 TYR A N 1
ATOM 1625 C CA . TYR A 1 202 ? 20.485 -2.377 -23.830 1.00 90.81 202 TYR A CA 1
ATOM 1626 C C . TYR A 1 202 ? 21.894 -1.817 -24.005 1.00 90.81 202 TYR A C 1
ATOM 1628 O O . TYR A 1 202 ? 22.852 -2.593 -23.989 1.00 90.81 202 TYR A O 1
ATOM 1636 N N . ASN A 1 203 ? 22.032 -0.494 -24.136 1.00 89.31 203 ASN A N 1
ATOM 1637 C CA . ASN A 1 203 ? 23.336 0.158 -24.167 1.00 89.31 203 ASN A CA 1
ATOM 1638 C C . ASN A 1 203 ? 24.086 -0.033 -22.838 1.00 89.31 203 ASN A C 1
ATOM 1640 O O . ASN A 1 203 ? 25.269 -0.360 -22.844 1.00 89.31 203 ASN A O 1
ATOM 1644 N N . ASN A 1 204 ? 23.389 0.080 -21.701 1.00 88.94 204 ASN A N 1
ATOM 1645 C CA . ASN A 1 204 ? 23.976 -0.153 -20.377 1.00 88.94 204 ASN A CA 1
ATOM 1646 C C . ASN A 1 204 ? 24.433 -1.612 -20.170 1.00 88.94 204 ASN A C 1
ATOM 1648 O O . ASN A 1 204 ? 25.511 -1.843 -19.630 1.00 88.94 204 ASN A O 1
ATOM 1652 N N . VAL A 1 205 ? 23.663 -2.591 -20.658 1.00 87.88 205 VAL A N 1
ATOM 1653 C CA . VAL A 1 205 ? 24.004 -4.028 -20.570 1.00 87.88 205 VAL A CA 1
ATOM 1654 C C . VAL A 1 205 ? 25.016 -4.466 -21.647 1.00 87.88 205 VAL A C 1
ATOM 1656 O O . VAL A 1 205 ? 25.473 -5.607 -21.643 1.00 87.88 205 VAL A O 1
ATOM 1659 N N . ALA A 1 206 ? 25.388 -3.582 -22.581 1.00 87.19 206 ALA A N 1
ATOM 1660 C CA . ALA A 1 206 ? 26.200 -3.906 -23.759 1.00 87.19 206 ALA A CA 1
ATOM 1661 C C . ALA A 1 206 ? 25.600 -5.037 -24.631 1.00 87.19 206 ALA A C 1
ATOM 1663 O O . ALA A 1 206 ? 26.316 -5.818 -25.263 1.00 87.19 206 ALA A O 1
ATOM 1664 N N . ASN A 1 207 ? 24.265 -5.127 -24.702 1.00 85.75 207 ASN A N 1
ATOM 1665 C CA . ASN A 1 207 ? 23.569 -6.083 -25.569 1.00 85.75 207 ASN A CA 1
ATOM 1666 C C . ASN A 1 207 ? 23.410 -5.510 -26.986 1.00 85.75 207 ASN A C 1
ATOM 1668 O O . ASN A 1 207 ? 22.325 -5.097 -27.403 1.00 85.75 207 ASN A O 1
ATOM 1672 N N . TYR A 1 208 ? 24.513 -5.491 -27.737 1.00 83.62 208 TYR A N 1
ATOM 1673 C CA . TYR A 1 208 ? 24.573 -4.882 -29.071 1.00 83.62 208 TYR A CA 1
ATOM 1674 C C . TYR A 1 208 ? 23.636 -5.537 -30.097 1.00 83.62 208 TYR A C 1
ATOM 1676 O O . TYR A 1 208 ? 23.174 -4.868 -31.018 1.00 83.62 208 TYR A O 1
ATOM 1684 N N . GLY A 1 209 ? 23.312 -6.825 -29.926 1.00 85.25 209 GLY A N 1
ATOM 1685 C CA . GLY A 1 209 ? 22.389 -7.538 -30.812 1.00 85.25 209 GLY A CA 1
ATOM 1686 C C . GLY A 1 209 ? 20.962 -6.995 -30.720 1.00 85.25 209 GLY A C 1
ATOM 1687 O O . GLY A 1 209 ? 20.366 -6.644 -31.736 1.00 85.25 209 GLY A O 1
ATOM 1688 N N . ARG A 1 210 ? 20.425 -6.872 -29.499 1.00 83.69 210 ARG A N 1
ATOM 1689 C CA . ARG A 1 210 ? 19.104 -6.264 -29.279 1.00 83.69 210 ARG A CA 1
ATOM 1690 C C . ARG A 1 210 ? 19.114 -4.763 -29.552 1.00 83.69 210 ARG A C 1
ATOM 1692 O O . ARG A 1 210 ? 18.169 -4.266 -30.158 1.00 83.69 210 ARG A O 1
ATOM 1699 N N . LEU A 1 211 ? 20.195 -4.066 -29.194 1.00 82.31 211 LEU A N 1
ATOM 1700 C CA . LEU A 1 211 ? 20.358 -2.636 -29.459 1.00 82.31 211 LEU A CA 1
ATOM 1701 C C . LEU A 1 211 ? 20.234 -2.312 -30.956 1.00 82.31 211 LEU A C 1
ATOM 1703 O O . LEU A 1 211 ? 19.455 -1.436 -31.323 1.00 82.31 211 LEU A O 1
ATOM 1707 N N . ALA A 1 212 ? 20.923 -3.054 -31.827 1.00 80.94 212 ALA A N 1
ATOM 1708 C CA . ALA A 1 212 ? 20.833 -2.850 -33.273 1.00 80.94 212 ALA A CA 1
ATOM 1709 C C . ALA A 1 212 ? 19.389 -2.989 -33.787 1.00 80.94 212 ALA A C 1
ATOM 1711 O O . ALA A 1 212 ? 18.928 -2.164 -34.570 1.00 80.94 212 ALA A O 1
ATOM 1712 N N . ILE A 1 213 ? 18.642 -3.983 -33.292 1.00 84.06 213 ILE A N 1
ATOM 1713 C CA . ILE A 1 213 ? 17.227 -4.173 -33.642 1.00 84.06 213 ILE A CA 1
ATOM 1714 C C . ILE A 1 213 ? 16.385 -2.984 -33.151 1.00 84.06 213 ILE A C 1
ATOM 1716 O O . ILE A 1 213 ? 15.545 -2.480 -33.893 1.00 84.06 213 ILE A O 1
ATOM 1720 N N . THR A 1 214 ? 16.624 -2.491 -31.931 1.00 83.12 214 THR A N 1
ATOM 1721 C CA . THR A 1 214 ? 15.900 -1.322 -31.396 1.00 83.12 214 THR A CA 1
ATOM 1722 C C . THR A 1 214 ? 16.144 -0.046 -32.199 1.00 83.12 214 THR A C 1
ATOM 1724 O O . THR A 1 214 ? 15.196 0.689 -32.460 1.00 83.12 214 THR A O 1
ATOM 1727 N N . LEU A 1 215 ? 17.378 0.180 -32.661 1.00 82.56 215 LEU A N 1
ATOM 1728 C CA . LEU A 1 215 ? 17.745 1.341 -33.478 1.00 82.56 215 LEU A CA 1
ATOM 1729 C C . LEU A 1 215 ? 17.059 1.319 -34.849 1.00 82.56 215 LEU A C 1
ATOM 1731 O O . LEU A 1 215 ? 16.579 2.351 -35.314 1.00 82.56 215 LEU A O 1
ATOM 1735 N N . VAL A 1 216 ? 16.912 0.132 -35.452 1.00 83.12 216 VAL A N 1
ATOM 1736 C CA . VAL A 1 216 ? 16.133 -0.038 -36.690 1.00 83.12 216 VAL A CA 1
ATOM 1737 C C . VAL A 1 216 ? 14.677 0.396 -36.489 1.00 83.12 216 VAL A C 1
ATOM 1739 O O . VAL A 1 216 ? 14.121 1.077 -37.350 1.00 83.12 216 VAL A O 1
ATOM 1742 N N . HIS A 1 217 ? 14.065 0.060 -35.349 1.00 79.31 217 HIS A N 1
ATOM 1743 C CA . HIS A 1 217 ? 12.699 0.490 -35.022 1.00 79.31 217 HIS A CA 1
ATOM 1744 C C . HIS A 1 217 ? 12.582 1.992 -34.723 1.00 79.31 217 HIS A C 1
ATOM 1746 O O . HIS A 1 217 ? 11.544 2.581 -35.019 1.00 79.31 217 HIS A O 1
ATOM 1752 N N . LEU A 1 218 ? 13.630 2.618 -34.181 1.00 80.25 218 LEU A N 1
ATOM 1753 C CA . LEU A 1 218 ? 13.693 4.065 -33.943 1.00 80.25 218 LEU A CA 1
ATOM 1754 C C . LEU A 1 218 ? 14.004 4.875 -35.210 1.00 80.25 218 LEU A C 1
ATOM 1756 O O . LEU A 1 218 ? 13.969 6.101 -35.170 1.00 80.25 218 LEU A O 1
ATOM 1760 N N . THR A 1 219 ? 14.282 4.223 -36.346 1.00 74.06 219 THR A N 1
ATOM 1761 C CA . THR A 1 219 ? 14.748 4.854 -37.601 1.00 74.06 219 THR A CA 1
ATOM 1762 C C . THR A 1 219 ? 16.022 5.696 -37.450 1.00 74.06 219 THR A C 1
ATOM 1764 O O . THR A 1 219 ? 16.401 6.437 -38.357 1.00 74.06 219 THR A O 1
ATOM 1767 N N . GLU A 1 220 ? 16.721 5.548 -36.327 1.00 61.53 220 GLU A N 1
ATOM 1768 C CA . GLU A 1 220 ? 18.022 6.148 -36.068 1.00 61.53 220 GLU A CA 1
ATOM 1769 C C . GLU A 1 220 ? 19.094 5.239 -36.672 1.00 61.53 220 GLU A C 1
ATOM 1771 O O . GLU A 1 220 ? 19.682 4.387 -36.008 1.00 61.53 220 GLU A O 1
ATOM 1776 N N . PHE A 1 221 ? 19.313 5.385 -37.978 1.00 53.78 221 PHE A N 1
ATOM 1777 C CA . PHE A 1 221 ? 20.464 4.787 -38.646 1.00 53.78 221 PHE A CA 1
ATOM 1778 C C . PHE A 1 221 ? 21.674 5.701 -38.410 1.00 53.78 221 PHE A C 1
ATOM 1780 O O . PHE A 1 221 ? 21.786 6.748 -39.050 1.00 53.78 221 PHE A O 1
ATOM 1787 N N . GLN A 1 222 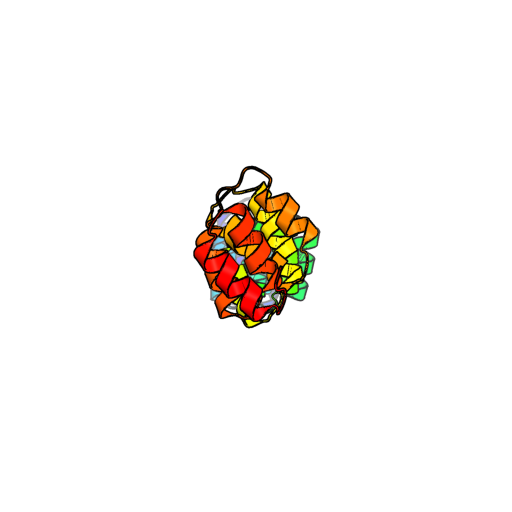? 22.552 5.330 -37.477 1.00 46.53 222 GLN A N 1
ATOM 1788 C CA . GLN A 1 222 ? 23.906 5.884 -37.367 1.00 46.53 222 GLN A CA 1
ATOM 1789 C C . GLN A 1 222 ? 24.936 4.858 -37.825 1.00 46.53 222 GLN A C 1
ATOM 1791 O O . GLN A 1 222 ? 24.776 3.667 -37.474 1.00 46.53 222 GLN A O 1
#

Solvent-accessible surface area (backbone atoms only — not comparable to full-atom values): 12056 Å² total; per-residue (Å²): 114,81,84,73,39,39,70,58,46,41,50,52,47,54,48,24,61,75,76,39,62,87,52,34,54,58,48,59,71,74,52,83,53,51,60,52,72,65,51,24,54,52,27,45,76,68,74,34,53,70,52,20,32,52,41,24,56,74,70,66,38,51,60,63,22,45,47,44,28,52,75,73,68,60,37,61,69,62,35,48,57,50,32,67,72,68,66,42,42,70,39,22,43,52,51,15,55,52,30,44,75,70,70,38,53,66,63,12,40,53,29,24,57,72,24,67,56,51,89,56,50,68,61,53,50,58,49,28,69,74,73,65,42,41,74,58,47,42,57,41,38,57,54,26,46,77,77,46,88,42,35,66,55,48,31,50,39,49,51,30,27,52,74,68,70,36,58,69,63,38,53,58,50,71,74,40,96,73,66,42,54,52,68,64,45,18,52,53,28,43,78,69,69,36,38,70,54,18,39,57,37,24,59,74,72,64,39,61,74,61,32,53,58,37,30,64,75,68,68,56,85,126